Protein AF-0000000066167949 (afdb_homodimer)

InterPro domains:
  IPR000086 NUDIX hydrolase domain [PF00293] (12-159)
  IPR000086 NUDIX hydrolase domain [PS51462] (11-164)
  IPR015797 NUDIX hydrolase-like domain superfamily [SSF55811] (9-168)
  IPR020084 NUDIX hydrolase, conserved site [PS00893] (52-73)
  IPR020476 NUDIX hydrolase [PR00502] (47-61)
  IPR020476 NUDIX hydrolase [PR00502] (61-76)
  IPR022927 RNA pyrophosphohydrolase RppH [MF_00298] (6-171)
  IPR022927 RNA pyrophosphohydrolase RppH [NF001938] (3-169)
  IPR022927 RNA pyrophosphohydrolase RppH [cd03671] (11-166)

Foldseek 3Di:
DPPPVCLVQAAAFEKAFEWEQEPVRWTKWFWFDDPPPDVPQPPLTQIDTQMDGDDDPHDRVRRRQVSCQLQWLQNAKAWDDKDPDWDWDADDVVCCVPDDPVRHRTHTYTYTYIYRDDDPVSTDQVNGPPPHHHTGDDMDTHHPVCNVVSHDDSVVVVVVVVCVVCPCVVVVD/DPPPVPLVQAAAFEKAFEWEAEPVRWTKWFWFDDPPPDVPQPPLTQIDTQMDGDDDPHDRVRRRQVSCQLQWLQNAKAWDDKDPDWDWDADPVVCCVPDPPVRHRTHTYTYTYIYRDDDPVSTDQVNGPPPHHHTGDDMDTHHPVCNVVSHDDSVVVVVVVVCVVCPCVVVVD

Nearest PDB structures (foldseek):
  6d1v-assembly1_B  TM=7.848E-01  e=3.214E-15  Escherichia coli K-12
  6vcn-assembly1_A  TM=7.952E-01  e=8.287E-15  Escherichia coli K-12
  6vco-assembly1_A  TM=7.816E-01  e=2.276E-14  Escherichia coli K-12
  2kdw-assembly1_A  TM=7.369E-01  e=4.426E-13  Escherichia coli K-12
  3grn-assembly1_A  TM=6.701E-01  e=1.482E-08  Methanosarcina mazei

Solvent-accessible surface area (backbone atoms only — not comparable to full-atom values): 19042 Å² total; per-residue (Å²): 132,78,79,68,75,69,69,70,74,43,48,60,42,56,29,25,34,46,43,40,25,44,91,86,62,26,28,54,34,29,27,50,51,72,77,76,76,56,88,80,46,77,71,72,69,45,43,39,57,55,60,40,69,49,56,92,94,50,52,65,68,58,32,42,53,50,43,40,22,36,43,31,32,45,75,50,61,42,82,69,46,68,52,91,57,73,48,66,50,69,50,57,60,79,52,34,75,72,36,20,76,69,56,38,45,25,39,32,29,46,38,36,35,28,35,52,70,62,57,75,84,44,58,28,29,72,66,12,46,94,79,35,70,58,50,27,76,46,69,49,73,40,57,55,82,49,44,37,76,39,40,67,33,73,58,22,59,54,32,46,49,49,34,67,69,48,61,69,48,67,74,74,101,134,81,78,69,77,70,70,72,73,44,48,61,42,57,28,24,34,45,43,38,24,44,92,86,62,26,27,54,32,30,26,52,51,71,76,76,77,54,88,82,46,76,71,72,67,46,43,40,58,56,60,41,69,50,55,91,94,49,53,65,69,58,33,41,52,51,42,39,24,37,45,30,31,46,74,49,59,44,84,69,45,68,52,92,58,72,49,64,49,70,49,58,60,79,53,34,75,71,35,18,77,70,56,39,45,25,39,31,29,46,38,36,34,28,36,52,70,60,56,77,84,44,57,29,29,73,67,13,46,92,79,35,71,58,48,26,75,46,70,52,73,39,56,55,82,49,45,36,77,39,40,68,34,73,56,23,57,52,31,46,49,49,34,68,68,49,60,68,49,67,75,74,99

Radius of gyration: 21.62 Å; Cα contacts (8 Å, |Δi|>4): 706; chains: 2; bounding box: 53×60×52 Å

Organism: Bartonella tribocorum (strain DSM 28219 / CCUG 45778 / CIP 105476 / IBS 506) (NCBI:txid382640)

Secondary structure (DSSP, 8-state):
----------PEEEEEEEEEE-TTS-EEEEEE---TT-TTS-----EE--EEEPPTT--HHHHHHHHHHHHH----EEEEEE-SS-EEEEPPHHHHHHTB-S--SEEEEEEEEEEE-S-GGG---SSPGGGPPP-EEEEEEE-GGGHHHH---HHHHHHHHHHHHHTTTTTT-/----------PEEEEEEEEEE-TTSEEEEEEE---TT-TTS-----EE--EEEPPTT--HHHHHHHHHHHHH----EEEEEE-SS-EEEEPPHHHHHHTB-S--SEEEEEEEEEEE-S-GGG---SSPGGGPPP-EEEEEEEEGGGHHHH---HHHHHHHHHHHHHTTTTTT-

Structure (mmCIF, N/CA/C/O backbone):
data_AF-0000000066167949-model_v1
#
loop_
_entity.id
_entity.type
_entity.pdbx_description
1 polymer 'RNA pyrophosphohydrolase'
#
loop_
_atom_site.group_PDB
_atom_site.id
_atom_site.type_symbol
_atom_site.label_atom_id
_atom_site.label_alt_id
_atom_site.label_comp_id
_atom_site.label_asym_id
_atom_site.label_entity_id
_atom_site.label_seq_id
_atom_site.pdbx_PDB_ins_code
_ato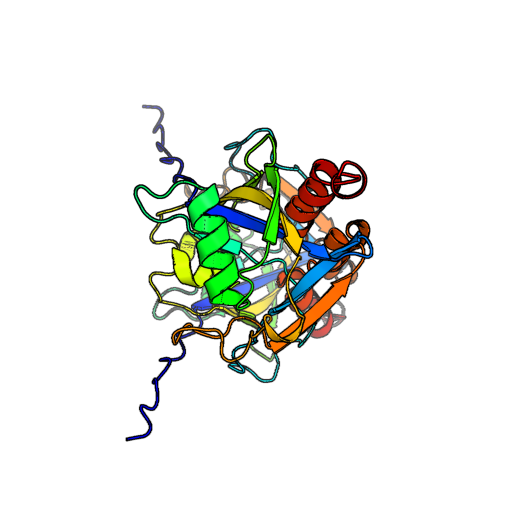m_site.Cartn_x
_atom_site.Cartn_y
_atom_site.Cartn_z
_atom_site.occupancy
_atom_site.B_iso_or_equiv
_atom_site.auth_seq_id
_atom_site.auth_comp_id
_atom_site.auth_asym_id
_atom_site.auth_atom_id
_atom_site.pdbx_PDB_model_num
ATOM 1 N N . MET A 1 1 ? 31.844 11.773 18.406 1 20.89 1 MET A N 1
ATOM 2 C CA . MET A 1 1 ? 31.312 10.422 18.547 1 20.89 1 MET A CA 1
ATOM 3 C C . MET A 1 1 ? 30.094 10.211 17.641 1 20.89 1 MET A C 1
ATOM 5 O O . MET A 1 1 ? 29.125 10.961 17.719 1 20.89 1 MET A O 1
ATOM 9 N N . ASP A 1 2 ? 30.234 9.977 16.359 1 25 2 ASP A N 1
ATOM 10 C CA . ASP A 1 2 ? 29.391 9.953 15.172 1 25 2 ASP A CA 1
ATOM 11 C C . ASP A 1 2 ? 28.203 9.008 15.359 1 25 2 ASP A C 1
ATOM 13 O O . ASP A 1 2 ? 28.391 7.805 15.555 1 25 2 ASP A O 1
ATOM 17 N N . ALA A 1 3 ? 27.344 9.32 16.297 1 27.19 3 ALA A N 1
ATOM 18 C CA . ALA A 1 3 ? 26.234 8.438 16.703 1 27.19 3 ALA A CA 1
ATOM 19 C C . ALA A 1 3 ? 25.688 7.676 15.5 1 27.19 3 ALA A C 1
ATOM 21 O O . ALA A 1 3 ? 25.125 8.266 14.578 1 27.19 3 ALA A O 1
ATOM 22 N N . ASP A 1 4 ? 26.375 6.801 14.93 1 30.36 4 ASP A N 1
ATOM 23 C CA . ASP A 1 4 ? 26.094 5.766 13.938 1 30.36 4 ASP A CA 1
ATOM 24 C C . ASP A 1 4 ? 24.734 5.137 14.172 1 30.36 4 ASP A C 1
ATOM 26 O O . ASP A 1 4 ? 24.578 4.277 15.047 1 30.36 4 ASP A O 1
ATOM 30 N N . VAL A 1 5 ? 23.672 5.848 14.5 1 33.03 5 VAL A N 1
ATOM 31 C CA . VAL A 1 5 ? 22.328 5.277 14.594 1 33.03 5 VAL A CA 1
ATOM 32 C C . VAL A 1 5 ? 22.203 4.09 13.641 1 33.03 5 VAL A C 1
ATOM 34 O O . VAL A 1 5 ? 22.281 4.258 12.422 1 33.03 5 VAL A O 1
ATOM 37 N N . ASN A 1 6 ? 22.875 3.057 13.844 1 36.25 6 ASN A N 1
ATOM 38 C CA . ASN A 1 6 ? 22.812 1.72 13.266 1 36.25 6 ASN A CA 1
ATOM 39 C C . ASN A 1 6 ? 21.406 1.382 12.789 1 36.25 6 ASN A C 1
ATOM 41 O O . ASN A 1 6 ? 20.578 0.897 13.562 1 36.25 6 ASN A O 1
ATOM 45 N N . LEU A 1 7 ? 20.703 2.275 12.25 1 41.81 7 LEU A N 1
ATOM 46 C CA . LEU A 1 7 ? 19.422 1.955 11.625 1 41.81 7 LEU A CA 1
ATOM 47 C C . LEU A 1 7 ? 19.406 0.506 11.156 1 41.81 7 LEU A C 1
ATOM 49 O O . LEU A 1 7 ? 20.047 0.162 10.164 1 41.81 7 LEU A O 1
ATOM 53 N N . LYS A 1 8 ? 19.688 -0.313 12.039 1 45.31 8 LYS A N 1
ATOM 54 C CA . LYS A 1 8 ? 19.562 -1.743 11.773 1 45.31 8 LYS A CA 1
ATOM 55 C C . LYS A 1 8 ? 18.531 -2.008 10.672 1 45.31 8 LYS A C 1
ATOM 57 O O . LYS A 1 8 ? 17.375 -1.625 10.805 1 45.31 8 LYS A O 1
ATOM 62 N N . THR A 1 9 ? 18.984 -1.885 9.453 1 60.59 9 THR A N 1
ATOM 63 C CA . THR A 1 9 ? 18.203 -2.127 8.242 1 60.59 9 THR A CA 1
ATOM 64 C C . THR A 1 9 ? 17.344 -3.375 8.391 1 60.59 9 THR A C 1
ATOM 66 O O . THR A 1 9 ? 17.844 -4.465 8.664 1 60.59 9 THR A O 1
ATOM 69 N N . LEU A 1 10 ? 16.156 -3.209 8.977 1 69.5 10 LEU A N 1
ATOM 70 C CA . LEU A 1 10 ? 15.219 -4.32 9.047 1 69.5 10 LEU A CA 1
ATOM 71 C C . LEU A 1 10 ? 15.266 -5.156 7.773 1 69.5 10 LEU A C 1
ATOM 73 O O . LEU A 1 10 ? 15.453 -4.617 6.68 1 69.5 10 LEU A O 1
ATOM 77 N N . PRO A 1 11 ? 15.359 -6.492 8.008 1 80.38 11 PRO A N 1
ATOM 78 C CA . PRO A 1 11 ? 15.383 -7.363 6.828 1 80.38 11 PRO A CA 1
ATOM 79 C C . PRO A 1 11 ? 14.094 -7.293 6.012 1 80.38 11 PRO A C 1
ATOM 81 O O . PRO A 1 11 ? 13.102 -6.73 6.473 1 80.38 11 PRO A O 1
ATOM 84 N N . TYR A 1 12 ? 14.141 -7.789 4.824 1 82.69 12 TYR A N 1
ATOM 85 C CA . TYR A 1 12 ? 12.961 -7.949 3.975 1 82.69 12 TYR A CA 1
ATOM 86 C C . TYR A 1 12 ? 12.273 -9.281 4.242 1 82.69 12 TYR A C 1
ATOM 88 O O . TYR A 1 12 ? 12.945 -10.305 4.441 1 82.69 12 TYR A O 1
ATOM 96 N N . ARG A 1 13 ? 11.039 -9.344 4.258 1 83.44 13 ARG A N 1
ATOM 97 C CA . ARG A 1 13 ? 10.273 -10.586 4.332 1 83.44 13 ARG A CA 1
ATOM 98 C C . ARG A 1 13 ? 10.297 -11.32 2.992 1 83.44 13 ARG A C 1
ATOM 100 O O . ARG A 1 13 ? 10.039 -10.719 1.946 1 83.44 13 ARG A O 1
ATOM 107 N N . LYS A 1 14 ? 10.562 -12.57 3.061 1 90.5 14 LYS A N 1
ATOM 108 C CA . LYS A 1 14 ? 10.594 -13.367 1.835 1 90.5 14 LYS A CA 1
ATOM 109 C C . LYS A 1 14 ? 9.195 -13.844 1.451 1 90.5 14 LYS A C 1
ATOM 111 O O . LYS A 1 14 ? 8.508 -14.469 2.256 1 90.5 14 LYS A O 1
ATOM 116 N N . CYS A 1 15 ? 8.734 -13.547 0.2 1 93 15 CYS A N 1
ATOM 117 C CA . CYS A 1 15 ? 7.434 -13.938 -0.321 1 93 15 CYS A CA 1
ATOM 118 C C . CYS A 1 15 ? 7.551 -14.484 -1.737 1 93 15 CYS A C 1
ATOM 120 O O . CYS A 1 15 ? 8.609 -14.375 -2.361 1 93 15 CYS A O 1
ATOM 122 N N . VAL A 1 16 ? 6.492 -15.141 -2.139 1 96.25 16 VAL A N 1
ATOM 123 C CA . VAL A 1 16 ? 6.398 -15.562 -3.533 1 96.25 16 VAL A CA 1
ATOM 124 C C . VAL A 1 16 ? 5.195 -14.891 -4.195 1 96.25 16 VAL A C 1
ATOM 126 O O . VAL A 1 16 ? 4.199 -14.586 -3.531 1 96.25 16 VAL A O 1
ATOM 129 N N . GLY A 1 17 ? 5.34 -14.531 -5.402 1 96.56 17 GLY A N 1
ATOM 130 C CA . GLY A 1 17 ? 4.242 -14.164 -6.285 1 96.56 17 GLY A CA 1
ATOM 131 C C . GLY A 1 17 ? 4.039 -15.148 -7.426 1 96.56 17 GLY A C 1
ATOM 132 O O . GLY A 1 17 ? 4.984 -15.812 -7.852 1 96.56 17 GLY A O 1
ATOM 133 N N . ILE A 1 18 ? 2.809 -15.258 -7.91 1 97.81 18 ILE A N 1
ATOM 134 C CA . ILE A 1 18 ? 2.502 -16.328 -8.859 1 97.81 18 ILE A CA 1
ATOM 135 C C . ILE A 1 18 ? 1.716 -15.75 -10.039 1 97.81 18 ILE A C 1
ATOM 137 O O . ILE A 1 18 ? 0.717 -15.055 -9.844 1 97.81 18 ILE A O 1
ATOM 141 N N . VAL A 1 19 ? 2.168 -16.016 -11.195 1 98.25 19 VAL A N 1
ATOM 142 C CA . VAL A 1 19 ? 1.441 -15.766 -12.438 1 98.25 19 VAL A CA 1
ATOM 143 C C . VAL A 1 19 ? 0.94 -17.078 -13.023 1 98.25 19 VAL A C 1
ATOM 145 O O . VAL A 1 19 ? 1.722 -18.016 -13.234 1 98.25 19 VAL A O 1
ATOM 148 N N . VAL A 1 20 ? -0.326 -17.188 -13.242 1 98.31 20 VAL A N 1
ATOM 149 C CA . VAL A 1 20 ? -0.905 -18.375 -13.859 1 98.31 20 VAL A CA 1
ATOM 150 C C . VAL A 1 20 ? -1.509 -18.016 -15.211 1 98.31 20 VAL A C 1
ATOM 152 O O . VAL A 1 20 ? -2.451 -17.234 -15.289 1 98.31 20 VAL A O 1
ATOM 155 N N . PHE A 1 21 ? -0.981 -18.609 -16.266 1 97.69 21 PHE A N 1
ATOM 156 C CA . PHE A 1 21 ? -1.492 -18.422 -17.625 1 97.69 21 PHE A CA 1
ATOM 157 C C . PHE A 1 21 ? -2.516 -19.5 -17.969 1 97.69 21 PHE A C 1
ATOM 159 O O . PHE A 1 21 ? -2.322 -20.672 -17.656 1 97.69 21 PHE A O 1
ATOM 166 N N . ASN A 1 22 ? -3.604 -19.047 -18.578 1 96.38 22 ASN A N 1
ATOM 167 C CA . ASN A 1 22 ? -4.465 -20.062 -19.188 1 96.38 22 ASN A CA 1
ATOM 168 C C . ASN A 1 22 ? -4.027 -20.375 -20.625 1 96.38 22 ASN A C 1
ATOM 170 O O . ASN A 1 22 ? -2.971 -19.922 -21.062 1 96.38 22 ASN A O 1
ATOM 174 N N . HIS A 1 23 ? -4.832 -21.156 -21.266 1 93.75 23 HIS A N 1
ATOM 175 C CA . HIS A 1 23 ? -4.469 -21.625 -22.594 1 93.75 23 HIS A CA 1
ATOM 176 C C . HIS A 1 23 ? -4.488 -20.484 -23.609 1 93.75 23 HIS A C 1
ATOM 178 O O . HIS A 1 23 ? -3.822 -20.562 -24.641 1 93.75 23 HIS A O 1
ATOM 184 N N . GLU A 1 24 ? -5.246 -19.406 -23.391 1 94.12 24 GLU A N 1
ATOM 185 C CA . GLU A 1 24 ? -5.359 -18.266 -24.281 1 94.12 24 GLU A CA 1
ATOM 186 C C . GLU A 1 24 ? -4.262 -17.25 -24.016 1 94.12 24 GLU A C 1
ATOM 188 O O . GLU A 1 24 ? -4.215 -16.203 -24.656 1 94.12 24 GLU A O 1
ATOM 193 N N . GLY A 1 25 ? -3.383 -17.531 -23.062 1 94.38 25 GLY A N 1
ATOM 194 C CA . GLY A 1 25 ? -2.305 -16.609 -22.75 1 94.38 25 GLY A CA 1
ATOM 195 C C . GLY A 1 25 ? -2.727 -15.492 -21.812 1 94.38 25 GLY A C 1
ATOM 196 O O . GLY A 1 25 ? -2.02 -14.492 -21.672 1 94.38 25 GLY A O 1
ATOM 197 N N . LYS A 1 26 ? -3.885 -15.625 -21.234 1 96.69 26 LYS A N 1
ATOM 198 C CA . LYS A 1 26 ? -4.344 -14.672 -20.234 1 96.69 26 LYS A CA 1
ATOM 199 C C . LYS A 1 26 ? -3.902 -15.086 -18.844 1 96.69 26 LYS A C 1
ATOM 201 O O . LYS A 1 26 ? -3.574 -16.25 -18.609 1 96.69 26 LYS A O 1
ATOM 206 N N . VAL A 1 27 ? -3.904 -14.109 -17.922 1 98.06 27 VAL A N 1
ATOM 207 C CA . VAL A 1 27 ? -3.379 -14.383 -16.594 1 98.06 27 VAL A CA 1
ATOM 208 C C . VAL A 1 27 ? -4.504 -14.273 -15.562 1 98.06 27 VAL A C 1
ATOM 210 O O . VAL A 1 27 ? -5.355 -13.383 -15.648 1 98.06 27 VAL A O 1
ATOM 213 N N . TRP A 1 28 ? -4.449 -15.164 -14.602 1 98 28 TRP A N 1
ATOM 214 C CA . TRP A 1 28 ? -5.438 -15.219 -13.531 1 98 28 TRP A CA 1
ATOM 215 C C . TRP A 1 28 ? -5.219 -14.086 -12.531 1 98 28 TRP A C 1
ATOM 217 O O . TRP A 1 28 ? -4.098 -13.859 -12.078 1 98 28 TRP A O 1
ATOM 227 N N . VAL A 1 29 ? -6.27 -13.32 -12.164 1 96.69 29 VAL A N 1
ATOM 228 C CA . VAL A 1 29 ? -6.242 -12.344 -11.078 1 96.69 29 VAL A CA 1
ATOM 229 C C . VAL A 1 29 ? -7.473 -12.523 -10.195 1 96.69 29 VAL A C 1
ATOM 231 O O . VAL A 1 29 ? -8.539 -12.922 -10.672 1 96.69 29 VAL A O 1
ATOM 234 N N . GLY A 1 30 ? -7.281 -12.281 -8.945 1 94.25 30 GLY A N 1
ATOM 235 C CA . GLY A 1 30 ? -8.375 -12.328 -7.992 1 94.25 30 GLY A CA 1
ATOM 236 C C . GLY A 1 30 ? -8.656 -10.984 -7.352 1 94.25 30 GLY A C 1
ATOM 237 O O . GLY A 1 30 ? -7.742 -10.188 -7.125 1 94.25 30 GLY A O 1
ATOM 238 N N . ARG A 1 31 ? -9.93 -10.766 -7.113 1 89.12 31 ARG A N 1
ATOM 239 C CA . ARG A 1 31 ? -10.328 -9.57 -6.375 1 89.12 31 ARG A CA 1
ATOM 240 C C . ARG A 1 31 ? -10.297 -9.82 -4.871 1 89.12 31 ARG A C 1
ATOM 242 O O . ARG A 1 31 ? -10.93 -10.75 -4.375 1 89.12 31 ARG A O 1
ATOM 249 N N . ARG A 1 32 ? -9.586 -8.984 -4.188 1 83.19 32 ARG A N 1
ATOM 250 C CA . ARG A 1 32 ? -9.414 -9.141 -2.748 1 83.19 32 ARG A CA 1
ATOM 251 C C . ARG A 1 32 ? -10.75 -9.047 -2.023 1 83.19 32 ARG A C 1
ATOM 253 O O . ARG A 1 32 ? -11.562 -8.172 -2.326 1 83.19 32 ARG A O 1
ATOM 260 N N . LEU A 1 33 ? -10.883 -9.984 -1.12 1 77.06 33 LEU A N 1
ATOM 261 C CA . LEU A 1 33 ? -12.07 -9.984 -0.273 1 77.06 33 LEU A CA 1
ATOM 262 C C . LEU A 1 33 ? -11.984 -8.891 0.786 1 77.06 33 LEU A C 1
ATOM 264 O O . LEU A 1 33 ? -10.961 -8.758 1.458 1 77.06 33 LEU A O 1
ATOM 268 N N . MET A 1 34 ? -12.758 -7.797 0.672 1 63 34 MET A N 1
ATOM 269 C CA . MET A 1 34 ? -12.75 -6.695 1.631 1 63 34 MET A CA 1
ATOM 270 C C . MET A 1 34 ? -13.5 -7.074 2.902 1 63 34 MET A C 1
ATOM 272 O O . MET A 1 34 ? -14.555 -7.707 2.84 1 63 34 MET A O 1
ATOM 276 N N . THR A 1 35 ? -12.734 -7.23 3.945 1 54 35 THR A N 1
ATOM 277 C CA . THR A 1 35 ? -13.477 -7.426 5.188 1 54 35 THR A CA 1
ATOM 278 C C . THR A 1 35 ? -14.367 -6.223 5.48 1 54 35 THR A C 1
ATOM 280 O O . THR A 1 35 ? -13.961 -5.078 5.281 1 54 35 THR A O 1
ATOM 283 N N . LEU A 1 36 ? -15.586 -6.27 5.066 1 50.25 36 LEU A N 1
ATOM 284 C CA . LEU A 1 36 ? -16.656 -5.297 5.281 1 50.25 36 LEU A CA 1
ATOM 285 C C . LEU A 1 36 ? -16.391 -4.473 6.539 1 50.25 36 LEU A C 1
ATOM 287 O O . LEU A 1 36 ? -17.172 -4.535 7.492 1 50.25 36 LEU A O 1
ATOM 291 N N . ALA A 1 37 ? -15.188 -4.293 6.941 1 49.03 37 ALA A N 1
ATOM 292 C CA . ALA A 1 37 ? -15.305 -3.658 8.25 1 49.03 37 ALA A CA 1
ATOM 293 C C . ALA A 1 37 ? -15.953 -2.283 8.133 1 49.03 37 ALA A C 1
ATOM 295 O O . ALA A 1 37 ? -16.656 -1.846 9.047 1 49.03 37 ALA A O 1
ATOM 296 N N . HIS A 1 38 ? -15.547 -1.461 7.105 1 51.88 38 HIS A N 1
ATOM 297 C CA . HIS A 1 38 ? -16.25 -0.186 7.102 1 51.88 38 HIS A CA 1
ATOM 298 C C . HIS A 1 38 ? -16.875 0.097 5.738 1 51.88 38 HIS A C 1
ATOM 300 O O . HIS A 1 38 ? -16.234 -0.112 4.707 1 51.88 38 HIS A O 1
ATOM 306 N N . ALA A 1 39 ? -18.188 0.149 5.711 1 49.72 39 ALA A N 1
ATOM 307 C CA . ALA A 1 39 ? -19.062 0.362 4.559 1 49.72 39 ALA A CA 1
ATOM 308 C C . ALA A 1 39 ? -18.469 1.403 3.609 1 49.72 39 ALA A C 1
ATOM 310 O O . ALA A 1 39 ? -18.734 1.376 2.406 1 49.72 39 ALA A O 1
ATOM 311 N N . ASP A 1 40 ? -17.75 2.285 4.113 1 52.09 40 ASP A N 1
ATOM 312 C CA . ASP A 1 40 ? -17.359 3.443 3.32 1 52.09 40 ASP A CA 1
ATOM 313 C C . ASP A 1 40 ? -16.062 3.168 2.564 1 52.09 40 ASP A C 1
ATOM 315 O O . ASP A 1 40 ? -15.461 4.086 1.996 1 52.09 40 ASP A O 1
ATOM 319 N N . ILE A 1 41 ? -15.641 2.014 2.65 1 53.28 41 ILE A N 1
ATOM 320 C CA . ILE A 1 41 ? -14.367 1.749 1.985 1 53.28 41 ILE A CA 1
ATOM 321 C C . ILE A 1 41 ? -14.594 1.574 0.486 1 53.28 41 ILE A C 1
ATOM 323 O O . ILE A 1 41 ? -15.531 0.882 0.071 1 53.28 41 ILE A O 1
ATOM 327 N N . ASP A 1 42 ? -14.062 2.594 -0.273 1 53 42 ASP A N 1
ATOM 328 C CA . ASP A 1 42 ? -14.094 2.48 -1.729 1 53 42 ASP A CA 1
ATOM 329 C C . ASP A 1 42 ? -13.844 1.042 -2.172 1 53 42 ASP A C 1
ATOM 331 O O . ASP A 1 42 ? -12.836 0.436 -1.79 1 53 42 ASP A O 1
ATOM 335 N N . ARG A 1 43 ? -14.891 0.562 -2.662 1 50.03 43 ARG A N 1
ATOM 336 C CA . ARG A 1 43 ? -14.906 -0.79 -3.215 1 50.03 43 ARG A CA 1
ATOM 337 C C . ARG A 1 43 ? -14.023 -0.886 -4.449 1 50.03 43 ARG A C 1
ATOM 339 O O . ARG A 1 43 ? -14.203 -1.774 -5.285 1 50.03 43 ARG A O 1
ATOM 346 N N . SER A 1 44 ? -13.289 0.37 -4.691 1 53.59 44 SER A N 1
ATOM 347 C CA . SER A 1 44 ? -12.484 0.132 -5.891 1 53.59 44 SER A CA 1
ATOM 348 C C . SER A 1 44 ? -11.781 -1.217 -5.82 1 53.59 44 SER A C 1
ATOM 350 O O . SER A 1 44 ? -11.234 -1.585 -4.777 1 53.59 44 SER A O 1
ATOM 352 N N . HIS A 1 45 ? -12.094 -2.021 -6.719 1 58.84 45 HIS A N 1
ATOM 353 C CA . HIS A 1 45 ? -11.703 -3.422 -6.824 1 58.84 45 HIS A CA 1
ATOM 354 C C . HIS A 1 45 ? -10.188 -3.576 -6.785 1 58.84 45 HIS A C 1
ATOM 356 O O . HIS A 1 45 ? -9.469 -2.887 -7.512 1 58.84 45 HIS A O 1
ATOM 362 N N . ARG A 1 46 ? -9.805 -4.27 -5.727 1 77.75 46 ARG A N 1
ATOM 363 C CA . ARG A 1 46 ? -8.383 -4.535 -5.527 1 77.75 46 ARG A CA 1
ATOM 364 C C . ARG A 1 46 ? -8 -5.898 -6.086 1 77.75 46 ARG A C 1
ATOM 366 O O . ARG A 1 46 ? -7.992 -6.898 -5.363 1 77.75 46 ARG A O 1
ATOM 373 N N . TRP A 1 47 ? -7.805 -5.902 -7.5 1 87.75 47 TRP A N 1
ATOM 374 C CA . TRP A 1 47 ? -7.359 -7.129 -8.156 1 87.75 47 TRP A CA 1
ATOM 375 C C . TRP A 1 47 ? -5.875 -7.375 -7.902 1 87.75 47 TRP A C 1
ATOM 377 O O . TRP A 1 47 ? -5.078 -6.434 -7.887 1 87.75 47 TRP A O 1
ATOM 387 N N . GLN A 1 48 ? -5.574 -8.57 -7.703 1 91.12 48 GLN A N 1
ATOM 388 C CA . GLN A 1 48 ? -4.176 -8.891 -7.441 1 91.12 48 GLN A CA 1
ATOM 389 C C . GLN A 1 48 ? -3.85 -10.32 -7.867 1 91.12 48 GLN A C 1
ATOM 391 O O . GLN A 1 48 ? -4.754 -11.133 -8.078 1 91.12 48 GLN A O 1
ATOM 396 N N . LEU A 1 49 ? -2.596 -10.586 -8.062 1 94.94 49 LEU A N 1
ATOM 397 C CA . LEU A 1 49 ? -2.092 -11.938 -8.297 1 94.94 49 LEU A CA 1
ATOM 398 C C . LEU A 1 49 ? -1.944 -12.695 -6.984 1 94.94 49 LEU A C 1
ATOM 400 O O . LEU A 1 49 ? -1.768 -12.094 -5.926 1 94.94 49 LEU A O 1
ATOM 404 N N . PRO A 1 50 ? -2.061 -14.039 -7.027 1 95 50 PRO A N 1
ATOM 405 C CA . PRO A 1 50 ? -1.79 -14.805 -5.812 1 95 50 PRO A CA 1
ATOM 406 C C . PRO A 1 50 ? -0.363 -14.625 -5.301 1 95 50 PRO A C 1
ATOM 408 O O . PRO A 1 50 ? 0.573 -14.516 -6.098 1 95 50 PRO A O 1
ATOM 411 N N . GLN A 1 51 ? -0.252 -14.461 -4.09 1 93.38 51 GLN A N 1
ATOM 412 C CA . GLN A 1 51 ? 1.039 -14.281 -3.434 1 93.38 51 GLN A CA 1
ATOM 413 C C . GLN A 1 51 ? 0.977 -14.711 -1.972 1 93.38 51 GLN A C 1
ATOM 415 O O . GLN A 1 51 ? -0.11 -14.852 -1.406 1 93.38 51 GLN A O 1
ATOM 420 N N . GLY A 1 52 ? 2.201 -14.93 -1.348 1 90.94 52 GLY A N 1
ATOM 421 C CA . GLY A 1 52 ? 2.242 -15.305 0.057 1 90.94 52 GLY A CA 1
ATOM 422 C C . GLY A 1 52 ? 3.652 -15.492 0.583 1 90.94 52 GLY A C 1
ATOM 423 O O . GLY A 1 52 ? 4.613 -15.492 -0.188 1 90.94 52 GLY A O 1
ATOM 424 N N . GLY A 1 53 ? 3.682 -15.711 1.865 1 90.5 53 GLY A N 1
ATOM 425 C CA . GLY A 1 53 ? 4.973 -15.828 2.525 1 90.5 53 GLY A CA 1
ATOM 426 C C . GLY A 1 53 ? 5.625 -17.188 2.316 1 90.5 53 GLY A C 1
ATOM 427 O O . GLY A 1 53 ? 4.941 -18.172 2.061 1 90.5 53 GLY A O 1
ATOM 428 N N . ILE A 1 54 ? 6.984 -17.094 2.369 1 93.19 54 ILE A N 1
ATOM 429 C CA . ILE A 1 54 ? 7.773 -18.328 2.35 1 93.19 54 ILE A CA 1
ATOM 430 C C . ILE A 1 54 ? 8.047 -18.781 3.781 1 93.19 54 ILE A C 1
ATOM 432 O O . ILE A 1 54 ? 8.586 -18.031 4.59 1 93.19 54 ILE A O 1
ATOM 436 N N . ASP A 1 55 ? 7.641 -20.047 4.145 1 90.31 55 ASP A N 1
ATOM 437 C CA . ASP A 1 55 ? 7.902 -20.578 5.477 1 90.31 55 ASP A CA 1
ATOM 438 C C . ASP A 1 55 ? 9.391 -20.859 5.676 1 90.31 55 ASP A C 1
ATOM 440 O O . ASP A 1 55 ? 10.141 -21 4.703 1 90.31 55 ASP A O 1
ATOM 444 N N . GLU A 1 56 ? 9.617 -21.031 6.945 1 87.94 56 GLU A N 1
ATOM 445 C CA . GLU A 1 56 ? 11.008 -21.344 7.27 1 87.94 56 GLU A CA 1
ATOM 446 C C . GLU A 1 56 ? 11.445 -22.656 6.613 1 87.94 56 GLU A C 1
ATOM 448 O O . GLU A 1 56 ? 10.703 -23.641 6.629 1 87.94 56 GLU A O 1
ATOM 453 N N . ASP A 1 57 ? 12.516 -22.781 5.793 1 91.19 57 ASP A N 1
ATOM 454 C CA . ASP A 1 57 ? 13.125 -23.953 5.188 1 91.19 57 ASP A CA 1
ATOM 455 C C . ASP A 1 57 ? 12.367 -24.391 3.932 1 91.19 57 ASP A C 1
ATOM 457 O O . ASP A 1 57 ? 12.445 -25.547 3.521 1 91.19 57 ASP A O 1
ATOM 461 N N . GLU A 1 58 ? 11.453 -23.656 3.537 1 94.88 58 GLU A N 1
ATOM 462 C CA . GLU A 1 58 ? 10.695 -23.922 2.316 1 94.88 58 GLU A CA 1
ATOM 463 C C . GLU A 1 58 ? 11.367 -23.297 1.101 1 94.88 58 GLU A C 1
ATOM 465 O O . GLU A 1 58 ? 11.828 -22.156 1.161 1 94.88 58 GLU A O 1
ATOM 470 N N . LYS A 1 59 ? 11.484 -24.125 0.066 1 97.38 59 LYS A N 1
ATOM 471 C CA . LYS A 1 59 ? 11.938 -23.531 -1.189 1 97.38 59 LYS A CA 1
ATOM 472 C C . LYS A 1 59 ? 10.875 -22.609 -1.786 1 97.38 59 LYS A C 1
ATOM 474 O O . LYS A 1 59 ? 9.68 -22.891 -1.676 1 97.38 59 LYS A O 1
ATOM 479 N N . PRO A 1 60 ? 11.336 -21.562 -2.471 1 97.75 60 PRO A N 1
ATOM 480 C CA . PRO A 1 60 ? 10.375 -20.625 -3.049 1 97.75 60 PRO A CA 1
ATOM 481 C C . PRO A 1 60 ? 9.367 -21.297 -3.979 1 97.75 60 PRO A C 1
ATOM 483 O O . PRO A 1 60 ? 8.18 -20.969 -3.943 1 97.75 60 PRO A O 1
ATOM 486 N N . LEU A 1 61 ? 9.836 -22.234 -4.742 1 98.44 61 LEU A N 1
ATOM 487 C CA . LEU A 1 61 ? 8.945 -22.922 -5.672 1 98.44 61 LEU A CA 1
ATOM 488 C C . LEU A 1 61 ? 7.871 -23.703 -4.918 1 98.44 61 LEU A C 1
ATOM 490 O O . LEU A 1 61 ? 6.703 -23.688 -5.316 1 98.44 61 LEU A O 1
ATOM 494 N N . ASP A 1 62 ? 8.234 -24.391 -3.855 1 98.38 62 ASP A N 1
ATOM 495 C CA . ASP A 1 62 ? 7.277 -25.125 -3.033 1 98.38 62 ASP A CA 1
ATOM 496 C C . ASP A 1 62 ? 6.246 -24.172 -2.42 1 98.38 62 ASP A C 1
ATOM 498 O O . ASP A 1 62 ? 5.055 -24.5 -2.369 1 98.38 62 ASP A O 1
ATOM 502 N N . ALA A 1 63 ? 6.719 -23.047 -1.937 1 97.5 63 ALA A N 1
ATOM 503 C CA . ALA A 1 63 ? 5.816 -22.031 -1.396 1 97.5 63 ALA A CA 1
ATOM 504 C C . ALA A 1 63 ? 4.824 -21.562 -2.455 1 97.5 63 ALA A C 1
ATOM 506 O O . ALA A 1 63 ? 3.646 -21.344 -2.156 1 97.5 63 ALA A O 1
ATOM 507 N N . ALA A 1 64 ? 5.281 -21.406 -3.68 1 98.12 64 ALA A N 1
ATOM 508 C CA . ALA A 1 64 ? 4.418 -20.953 -4.773 1 98.12 64 ALA A CA 1
ATOM 509 C C . ALA A 1 64 ? 3.27 -21.938 -4.996 1 98.12 64 ALA A C 1
ATOM 511 O O . ALA A 1 64 ? 2.109 -21.531 -5.105 1 98.12 64 ALA A O 1
ATOM 512 N N . TYR A 1 65 ? 3.641 -23.234 -5.012 1 98.31 65 TYR A N 1
ATOM 513 C CA . TYR A 1 65 ? 2.611 -24.25 -5.176 1 98.31 65 TYR A CA 1
ATOM 514 C C . TYR A 1 65 ? 1.623 -24.234 -4.016 1 98.31 65 TYR A C 1
ATOM 516 O O . TYR A 1 65 ? 0.409 -24.281 -4.227 1 98.31 65 TYR A O 1
ATOM 524 N N . ARG A 1 66 ? 2.156 -24.188 -2.854 1 97.31 66 ARG A N 1
ATOM 525 C CA . ARG A 1 66 ? 1.327 -24.219 -1.653 1 97.31 66 ARG A CA 1
ATOM 526 C C . ARG A 1 66 ? 0.392 -23.016 -1.601 1 97.31 66 ARG A C 1
ATOM 528 O O . ARG A 1 66 ? -0.818 -23.172 -1.425 1 97.31 66 ARG A O 1
ATOM 535 N N . GLU A 1 67 ? 0.91 -21.734 -1.721 1 95.94 67 GLU A N 1
ATOM 536 C CA . GLU A 1 67 ? 0.113 -20.516 -1.66 1 95.94 67 GLU A CA 1
ATOM 537 C C . GLU A 1 67 ? -0.934 -20.484 -2.771 1 95.94 67 GLU A C 1
ATOM 539 O O . GLU A 1 67 ? -2.057 -20.016 -2.559 1 95.94 67 GLU A O 1
ATOM 544 N N . LEU A 1 68 ? -0.541 -20.938 -3.996 1 97.75 68 LEU A N 1
ATOM 545 C CA . LEU A 1 68 ? -1.491 -20.984 -5.102 1 97.75 68 LEU A CA 1
ATOM 546 C C . LEU A 1 68 ? -2.686 -21.875 -4.75 1 97.75 68 LEU A C 1
ATOM 548 O O . LEU A 1 68 ? -3.836 -21.453 -4.918 1 97.75 68 LEU A O 1
ATOM 552 N N . TYR A 1 69 ? -2.367 -23.047 -4.223 1 97.94 69 TYR A N 1
ATOM 553 C CA . TYR A 1 69 ? -3.424 -23.984 -3.844 1 97.94 69 TYR A CA 1
ATOM 554 C C . TYR A 1 69 ? -4.27 -23.406 -2.709 1 97.94 69 TYR A C 1
ATOM 556 O O . TYR A 1 69 ? -5.5 -23.422 -2.777 1 97.94 69 TYR A O 1
ATOM 564 N N . GLU A 1 70 ? -3.684 -22.875 -1.697 1 96.12 70 GLU A N 1
ATOM 565 C CA . GLU A 1 70 ? -4.375 -22.375 -0.512 1 96.12 70 GLU A CA 1
ATOM 566 C C . GLU A 1 70 ? -5.32 -21.234 -0.862 1 96.12 70 GLU A C 1
ATOM 568 O O . GLU A 1 70 ? -6.398 -21.109 -0.277 1 96.12 70 GLU A O 1
ATOM 573 N N . GLU A 1 71 ? -4.918 -20.391 -1.838 1 94.88 71 GLU A N 1
ATOM 574 C CA . GLU A 1 71 ? -5.684 -19.188 -2.113 1 94.88 71 GLU A CA 1
ATOM 575 C C . GLU A 1 71 ? -6.707 -19.422 -3.221 1 94.88 71 GLU A C 1
ATOM 577 O O . GLU A 1 71 ? -7.738 -18.75 -3.273 1 94.88 71 GLU A O 1
ATOM 582 N N . THR A 1 72 ? -6.398 -20.406 -4.18 1 97.56 72 THR A N 1
ATOM 583 C CA . THR A 1 72 ? -7.211 -20.453 -5.391 1 97.56 72 THR A CA 1
ATOM 584 C C . THR A 1 72 ? -7.73 -21.875 -5.645 1 97.56 72 THR A C 1
ATOM 586 O O . THR A 1 72 ? -8.602 -22.078 -6.496 1 97.56 72 THR A O 1
ATOM 589 N N . GLY A 1 73 ? -7.195 -22.875 -4.941 1 97.88 73 GLY A N 1
ATOM 590 C CA . GLY A 1 73 ? -7.547 -24.266 -5.188 1 97.88 73 GLY A CA 1
ATOM 591 C C . GLY A 1 73 ? -6.816 -24.859 -6.379 1 97.88 73 GLY A C 1
ATOM 592 O O . GLY A 1 73 ? -6.883 -26.078 -6.613 1 97.88 73 GLY A O 1
ATOM 593 N N . ILE A 1 74 ? -6.062 -24.094 -7.16 1 98.06 74 ILE A N 1
ATOM 594 C CA . ILE A 1 74 ? -5.391 -24.547 -8.375 1 98.06 74 ILE A CA 1
ATOM 595 C C . ILE A 1 74 ? -4.246 -25.484 -8.008 1 98.06 74 ILE A C 1
ATOM 597 O O . ILE A 1 74 ? -3.396 -25.141 -7.18 1 98.06 74 ILE A O 1
ATOM 601 N N . ARG A 1 75 ? -4.211 -26.578 -8.586 1 96.81 75 ARG A N 1
ATOM 602 C CA . ARG A 1 75 ? -3.156 -27.562 -8.367 1 96.81 75 ARG A CA 1
ATOM 603 C C . ARG A 1 75 ? -2.549 -28.016 -9.688 1 96.81 75 ARG A C 1
ATOM 605 O O . ARG A 1 75 ? -1.375 -28.391 -9.742 1 96.81 75 ARG A O 1
ATOM 612 N N . SER A 1 76 ? -3.365 -28.062 -10.734 1 98.06 76 SER A N 1
ATOM 613 C CA . SER A 1 76 ? -2.934 -28.531 -12.039 1 98.06 76 SER A CA 1
ATOM 614 C C . SER A 1 76 ? -2.219 -27.438 -12.82 1 98.06 76 SER A C 1
ATOM 616 O O . SER A 1 76 ? -2.854 -26.672 -13.562 1 98.06 76 SER A O 1
ATOM 618 N N . VAL A 1 77 ? -0.927 -27.391 -12.617 1 97.88 77 VAL A N 1
ATOM 619 C CA . VAL A 1 77 ? -0.156 -26.359 -13.305 1 97.88 77 VAL A CA 1
ATOM 620 C C . VAL A 1 77 ? 1.188 -26.938 -13.75 1 97.88 77 VAL A C 1
ATOM 622 O O . VAL A 1 77 ? 1.672 -27.922 -13.18 1 97.88 77 VAL A O 1
ATOM 625 N N . LYS A 1 78 ? 1.732 -26.344 -14.766 1 97.56 78 LYS A N 1
ATOM 626 C CA . LYS A 1 78 ? 3.096 -26.609 -15.219 1 97.56 78 LYS A CA 1
ATOM 627 C C . LYS A 1 78 ? 3.965 -25.359 -15.086 1 97.56 78 LYS A C 1
ATOM 629 O O . LYS A 1 78 ? 3.564 -24.266 -15.5 1 97.56 78 LYS A O 1
ATOM 634 N N . LEU A 1 79 ? 5.105 -25.516 -14.531 1 97.75 79 LEU A N 1
ATOM 635 C CA . LEU A 1 79 ? 6.02 -24.391 -14.375 1 97.75 79 LEU A CA 1
ATOM 636 C C . LEU A 1 79 ? 6.535 -23.922 -15.734 1 97.75 79 LEU A C 1
ATOM 638 O O . LEU A 1 79 ? 7.02 -24.719 -16.531 1 97.75 79 LEU A O 1
ATOM 642 N N . ILE A 1 80 ? 6.391 -22.719 -16.016 1 96.88 80 ILE A N 1
ATOM 643 C CA . ILE A 1 80 ? 6.898 -22.109 -17.25 1 96.88 80 ILE A CA 1
ATOM 644 C C . ILE A 1 80 ? 8.258 -21.469 -16.984 1 96.88 80 ILE A C 1
ATOM 646 O O . ILE A 1 80 ? 9.219 -21.719 -17.719 1 96.88 80 ILE A O 1
ATOM 650 N N . LYS A 1 81 ? 8.289 -20.578 -15.93 1 96.81 81 LYS A N 1
ATOM 651 C CA . LYS A 1 81 ? 9.469 -19.75 -15.734 1 96.81 81 LYS A CA 1
ATOM 652 C C . LYS A 1 81 ? 9.531 -19.219 -14.305 1 96.81 81 LYS A C 1
ATOM 654 O O . LYS A 1 81 ? 8.5 -18.844 -13.727 1 96.81 81 LYS A O 1
ATOM 659 N N . GLU A 1 82 ? 10.68 -19.25 -13.742 1 97.31 82 GLU A N 1
ATOM 660 C CA . GLU A 1 82 ? 10.992 -18.531 -12.516 1 97.31 82 GLU A CA 1
ATOM 661 C C . GLU A 1 82 ? 11.664 -17.188 -12.812 1 97.31 82 GLU A C 1
ATOM 663 O O . GLU A 1 82 ? 12.57 -17.109 -13.648 1 97.31 82 GLU A O 1
ATOM 668 N N . ALA A 1 83 ? 11.18 -16.172 -12.203 1 96.75 83 ALA A N 1
ATOM 669 C CA . ALA A 1 83 ? 11.805 -14.867 -12.406 1 96.75 83 ALA A CA 1
ATOM 670 C C . ALA A 1 83 ? 13.289 -14.906 -12.07 1 96.75 83 ALA A C 1
ATOM 672 O O . ALA A 1 83 ? 13.695 -15.555 -11.094 1 96.75 83 ALA A O 1
ATOM 673 N N . GLN A 1 84 ? 14.055 -14.18 -12.789 1 94.19 84 GLN A N 1
ATOM 674 C CA . GLN A 1 84 ? 15.508 -14.164 -12.617 1 94.19 84 GLN A CA 1
ATOM 675 C C . GLN A 1 84 ? 15.898 -13.516 -11.289 1 94.19 84 GLN A C 1
ATOM 677 O O . GLN A 1 84 ? 16.781 -14 -10.594 1 94.19 84 GLN A O 1
ATOM 682 N N . ASN A 1 85 ? 15.219 -12.445 -10.945 1 92.44 85 ASN A N 1
ATOM 683 C CA . ASN A 1 85 ? 15.586 -11.672 -9.766 1 92.44 85 ASN A CA 1
ATOM 684 C C . ASN A 1 85 ? 14.445 -11.617 -8.75 1 92.44 85 ASN A C 1
ATOM 686 O O . ASN A 1 85 ? 13.297 -11.906 -9.094 1 92.44 85 ASN A O 1
ATOM 690 N N . TRP A 1 86 ? 14.836 -11.422 -7.531 1 93.75 86 TRP A N 1
ATOM 691 C CA . TRP A 1 86 ? 13.859 -11.031 -6.523 1 93.75 86 TRP A CA 1
ATOM 692 C C . TRP A 1 86 ? 13.383 -9.602 -6.754 1 93.75 86 TRP A C 1
ATOM 694 O O . TRP A 1 86 ? 14.172 -8.734 -7.137 1 93.75 86 TRP A O 1
ATOM 704 N N . PHE A 1 87 ? 12.086 -9.391 -6.598 1 89.69 87 PHE A N 1
ATOM 705 C CA . PHE A 1 87 ? 11.539 -8.039 -6.668 1 89.69 87 PHE A CA 1
ATOM 706 C C . PHE A 1 87 ? 11.336 -7.465 -5.273 1 89.69 87 PHE A C 1
ATOM 708 O O . PHE A 1 87 ? 10.664 -8.07 -4.438 1 89.69 87 PHE A O 1
ATOM 715 N N . TYR A 1 88 ? 11.914 -6.355 -5.023 1 84.56 88 TYR A N 1
ATOM 716 C CA . TYR A 1 88 ? 11.891 -5.754 -3.693 1 84.56 88 TYR A CA 1
ATOM 717 C C . TYR A 1 88 ? 10.953 -4.551 -3.654 1 84.56 88 TYR A C 1
ATOM 719 O O . TYR A 1 88 ? 10.852 -3.805 -4.633 1 84.56 88 TYR A O 1
ATOM 727 N N . TYR A 1 89 ? 10.289 -4.363 -2.527 1 79.06 89 TYR A N 1
ATOM 728 C CA . TYR A 1 89 ? 9.648 -3.084 -2.246 1 79.06 89 TYR A CA 1
ATOM 729 C C . TYR A 1 89 ? 9.594 -2.82 -0.746 1 79.06 89 TYR A C 1
ATOM 731 O O . TYR A 1 89 ? 9.508 -3.756 0.053 1 79.06 89 TYR A O 1
ATOM 739 N N . ASP A 1 90 ? 9.617 -1.568 -0.41 1 74.31 90 ASP A N 1
ATOM 740 C CA . ASP A 1 90 ? 9.555 -1.142 0.984 1 74.31 90 ASP A CA 1
ATOM 741 C C . ASP A 1 90 ? 8.109 -0.927 1.429 1 74.31 90 ASP A C 1
ATOM 743 O O . ASP A 1 90 ? 7.277 -0.473 0.644 1 74.31 90 ASP A O 1
ATOM 747 N N . PHE A 1 91 ? 7.922 -1.262 2.668 1 70.75 91 PHE A N 1
ATOM 748 C CA . PHE A 1 91 ? 6.645 -0.866 3.25 1 70.75 91 PHE A CA 1
ATOM 749 C C . PHE A 1 91 ? 6.617 0.633 3.527 1 70.75 91 PHE A C 1
ATOM 751 O O . PHE A 1 91 ? 7.641 1.222 3.885 1 70.75 91 PHE A O 1
ATOM 758 N N . PRO A 1 92 ? 5.445 1.256 3.275 1 64.75 92 PRO A N 1
ATOM 759 C CA . PRO A 1 92 ? 5.359 2.652 3.709 1 64.75 92 PRO A CA 1
ATOM 760 C C . PRO A 1 92 ? 5.75 2.842 5.172 1 64.75 92 PRO A C 1
ATOM 762 O O . PRO A 1 92 ? 5.449 1.989 6.012 1 64.75 92 PRO A O 1
ATOM 765 N N . GLN A 1 93 ? 6.504 3.836 5.434 1 62.06 93 GLN A N 1
ATOM 766 C CA . GLN A 1 93 ? 7.016 4.109 6.773 1 62.06 93 GLN A CA 1
ATOM 767 C C . GLN A 1 93 ? 5.891 4.086 7.809 1 62.06 93 GLN A C 1
ATOM 769 O O . GLN A 1 93 ? 6.086 3.619 8.93 1 62.06 93 GLN A O 1
ATOM 774 N N . GLU A 1 94 ? 4.762 4.707 7.391 1 61.84 94 GLU A N 1
ATOM 775 C CA . GLU A 1 94 ? 3.633 4.766 8.312 1 61.84 94 GLU A CA 1
ATOM 776 C C . GLU A 1 94 ? 3.193 3.363 8.727 1 61.84 94 GLU A C 1
ATOM 778 O O . GLU A 1 94 ? 2.621 3.184 9.805 1 61.84 94 GLU A O 1
ATOM 783 N N . LEU A 1 95 ? 3.492 2.439 7.848 1 61.28 95 LEU A N 1
ATOM 784 C CA . LEU A 1 95 ? 3.137 1.055 8.141 1 61.28 95 LEU A CA 1
ATOM 785 C C . LEU A 1 95 ? 4.211 0.384 8.992 1 61.28 95 LEU A C 1
ATOM 787 O O . LEU A 1 95 ? 3.912 -0.501 9.797 1 61.28 95 LEU A O 1
ATOM 791 N N . VAL A 1 96 ? 5.449 0.848 8.719 1 58.72 96 VAL A N 1
ATOM 792 C CA . VAL A 1 96 ? 6.59 0.261 9.414 1 58.72 96 VAL A CA 1
ATOM 793 C C . VAL A 1 96 ? 6.586 0.702 10.875 1 58.72 96 VAL A C 1
ATOM 795 O O . VAL A 1 96 ? 6.902 -0.086 11.773 1 58.72 96 VAL A O 1
ATOM 798 N N . ALA A 1 97 ? 6.43 2.008 11.094 1 53.88 97 ALA A N 1
ATOM 799 C CA . ALA A 1 97 ? 6.473 2.564 12.445 1 53.88 97 ALA A CA 1
ATOM 800 C C . ALA A 1 97 ? 5.434 1.906 13.344 1 53.88 97 ALA A C 1
ATOM 802 O O . ALA A 1 97 ? 5.602 1.851 14.57 1 53.88 97 ALA A O 1
ATOM 803 N N . CYS A 1 98 ? 4.281 1.735 12.797 1 49.06 98 CYS A N 1
ATOM 804 C CA . CYS A 1 98 ? 3.172 1.248 13.609 1 49.06 98 CYS A CA 1
ATOM 805 C C . CYS A 1 98 ? 3.369 -0.217 13.984 1 49.06 98 CYS A C 1
ATOM 807 O O . CYS A 1 98 ? 3.111 -0.616 15.117 1 49.06 98 CYS A O 1
ATOM 809 N N . THR A 1 99 ? 3.344 -0.96 12.945 1 47.41 99 THR A N 1
ATOM 810 C CA . THR A 1 99 ? 2.92 -2.344 13.125 1 47.41 99 THR A CA 1
ATOM 811 C C . THR A 1 99 ? 4.117 -3.289 13.07 1 47.41 99 THR A C 1
ATOM 813 O O . THR A 1 99 ? 4.102 -4.355 13.695 1 47.41 99 THR A O 1
ATOM 816 N N . LEU A 1 100 ? 4.953 -2.883 12.18 1 48.38 100 LEU A N 1
ATOM 817 C CA . LEU A 1 100 ? 5.824 -4.008 11.859 1 48.38 100 LEU A CA 1
ATOM 818 C C . LEU A 1 100 ? 6.832 -4.25 12.977 1 48.38 100 LEU A C 1
ATOM 820 O O . LEU A 1 100 ? 7.488 -3.314 13.438 1 48.38 100 LEU A O 1
ATOM 824 N N . SER A 1 101 ? 6.246 -4.812 14.086 1 50.59 101 SER A N 1
ATOM 825 C CA . SER A 1 101 ? 7.148 -5.262 15.141 1 50.59 101 SER A CA 1
ATOM 826 C C . SER A 1 101 ? 8.609 -5.027 14.758 1 50.59 101 SER A C 1
ATOM 828 O O . SER A 1 101 ? 9.5 -5.758 15.203 1 50.59 101 SER A O 1
ATOM 830 N N . ASN A 1 102 ? 8.719 -3.848 13.852 1 56.5 102 ASN A N 1
ATOM 831 C CA . ASN A 1 102 ? 10.109 -3.549 13.523 1 56.5 102 ASN A CA 1
ATOM 832 C C . ASN A 1 102 ? 10.828 -4.777 12.969 1 56.5 102 ASN A C 1
ATOM 834 O O . ASN A 1 102 ? 12.031 -4.945 13.188 1 56.5 102 ASN A O 1
ATOM 838 N N . LYS A 1 103 ? 9.961 -5.707 12.422 1 67.25 103 LYS A N 1
ATOM 839 C CA . LYS A 1 103 ? 10.656 -6.922 12.008 1 67.25 103 LYS A CA 1
ATOM 840 C C . LYS A 1 103 ? 11.164 -6.805 10.57 1 67.25 103 LYS A C 1
ATOM 842 O O . LYS A 1 103 ? 12.281 -7.23 10.266 1 67.25 103 LYS A O 1
ATOM 847 N N . TYR A 1 104 ? 10.32 -6.145 9.758 1 74.06 104 TYR A N 1
ATOM 848 C CA . TYR A 1 104 ? 10.711 -6.078 8.352 1 74.06 104 TYR A CA 1
ATOM 849 C C . TYR A 1 104 ? 10.57 -4.66 7.812 1 74.06 104 TYR A C 1
ATOM 851 O O . TYR A 1 104 ? 9.664 -3.924 8.219 1 74.06 104 TYR A O 1
ATOM 859 N N . CYS A 1 105 ? 11.352 -4.277 6.91 1 74.56 105 CYS A N 1
ATOM 860 C CA . CYS A 1 105 ? 11.305 -2.961 6.285 1 74.56 105 CYS A CA 1
ATOM 861 C C . CYS A 1 105 ? 10.523 -3.006 4.977 1 74.56 105 CYS A C 1
ATOM 863 O O . CYS A 1 105 ? 10.156 -1.965 4.43 1 74.56 105 CYS A O 1
ATOM 865 N N . GLY A 1 106 ? 10.266 -4.164 4.48 1 78.19 106 GLY A N 1
ATOM 866 C CA . GLY A 1 106 ? 9.594 -4.414 3.215 1 78.19 106 GLY A CA 1
ATOM 867 C C . GLY A 1 106 ? 9.523 -5.891 2.863 1 78.19 106 GLY A C 1
ATOM 868 O O . GLY A 1 106 ? 9.602 -6.75 3.742 1 78.19 106 GLY A O 1
ATOM 869 N N . GLN A 1 107 ? 9.227 -6.129 1.601 1 81.62 107 GLN A N 1
ATOM 870 C CA . GLN A 1 107 ? 9.164 -7.512 1.133 1 81.62 107 GLN A CA 1
ATOM 871 C C . GLN A 1 107 ? 10.023 -7.707 -0.11 1 81.62 107 GLN A C 1
ATOM 873 O O . GLN A 1 107 ? 10.242 -6.77 -0.88 1 81.62 107 GLN A O 1
ATOM 878 N N . MET A 1 108 ? 10.602 -8.906 -0.133 1 88.56 108 MET A N 1
ATOM 879 C CA . MET A 1 108 ? 11.188 -9.375 -1.384 1 88.56 108 MET A CA 1
ATOM 880 C C . MET A 1 108 ? 10.398 -10.555 -1.943 1 88.56 108 MET A C 1
ATOM 882 O O . MET A 1 108 ? 9.992 -11.445 -1.195 1 88.56 108 MET A O 1
ATOM 886 N N . GLN A 1 109 ? 10.102 -10.523 -3.234 1 92.38 109 GLN A N 1
ATOM 887 C CA . GLN A 1 109 ? 9.227 -11.523 -3.834 1 92.38 109 GLN A CA 1
ATOM 888 C C . GLN A 1 109 ? 9.93 -12.273 -4.961 1 92.38 109 GLN A C 1
ATOM 890 O O . GLN A 1 109 ? 10.531 -11.664 -5.844 1 92.38 109 GLN A O 1
ATOM 895 N N . LYS A 1 110 ? 9.93 -13.57 -4.863 1 96.94 110 LYS A N 1
ATOM 896 C CA . LYS A 1 110 ? 10.281 -14.422 -5.996 1 96.94 110 LYS A CA 1
ATOM 897 C C . LYS A 1 110 ? 9.039 -14.805 -6.797 1 96.94 110 LYS A C 1
ATOM 899 O O . LYS A 1 110 ? 8.086 -15.359 -6.25 1 96.94 110 LYS A O 1
ATOM 904 N N . TRP A 1 111 ? 9.016 -14.477 -8.078 1 97.75 111 TRP A N 1
ATOM 905 C CA . TRP A 1 111 ? 7.828 -14.68 -8.898 1 97.75 111 TRP A CA 1
ATOM 906 C C . TRP A 1 111 ? 7.98 -15.914 -9.773 1 97.75 111 TRP A C 1
ATOM 908 O O . TRP A 1 111 ? 9.062 -16.188 -10.297 1 97.75 111 TRP A O 1
ATOM 918 N N . PHE A 1 112 ? 6.938 -16.641 -9.977 1 98.38 112 PHE A N 1
ATOM 919 C CA . PHE A 1 112 ? 6.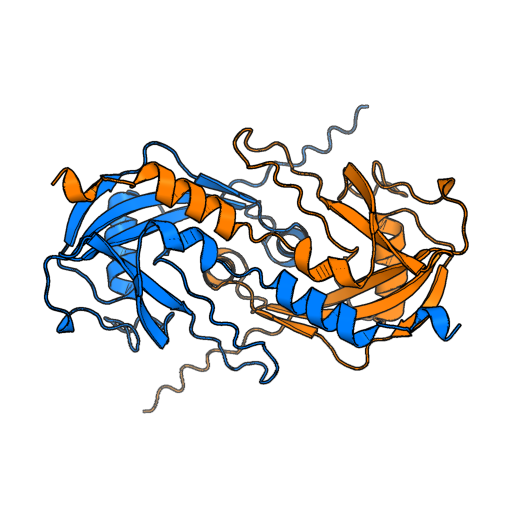871 -17.828 -10.828 1 98.38 112 PHE A CA 1
ATOM 920 C C . PHE A 1 112 ? 5.695 -17.734 -11.789 1 98.38 112 PHE A C 1
ATOM 922 O O . PHE A 1 112 ? 4.609 -17.281 -11.422 1 98.38 112 PHE A O 1
ATOM 929 N N . ALA A 1 113 ? 5.898 -18.141 -12.984 1 98.19 113 ALA A N 1
ATOM 930 C CA . ALA A 1 113 ? 4.832 -18.266 -13.977 1 98.19 113 ALA A CA 1
ATOM 931 C C . ALA A 1 113 ? 4.48 -19.734 -14.219 1 98.19 113 ALA A C 1
ATOM 933 O O . ALA A 1 113 ? 5.363 -20.562 -14.414 1 98.19 113 ALA A O 1
ATOM 934 N N . PHE A 1 114 ? 3.234 -20 -14.195 1 98.31 114 PHE A N 1
ATOM 935 C CA . PHE A 1 114 ? 2.717 -21.344 -14.438 1 98.31 114 PHE A CA 1
ATOM 936 C C . PHE A 1 114 ? 1.707 -21.344 -15.578 1 98.31 114 PHE A C 1
ATOM 938 O O . PHE A 1 114 ? 1.077 -20.312 -15.852 1 98.31 114 PHE A O 1
ATOM 945 N N . GLN A 1 115 ? 1.565 -22.438 -16.188 1 97.69 115 GLN A N 1
ATOM 946 C 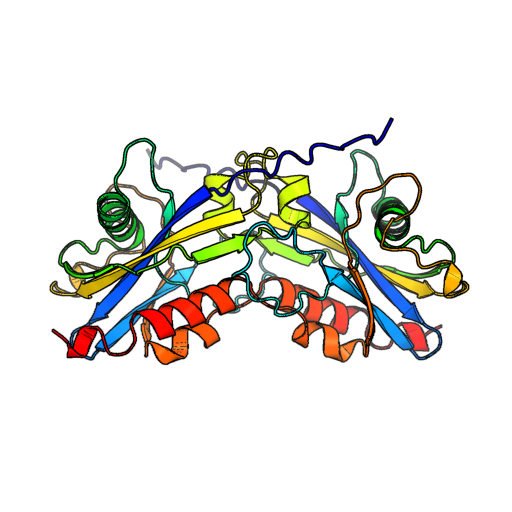CA . GLN A 1 115 ? 0.464 -22.719 -17.109 1 97.69 115 GLN A CA 1
ATOM 947 C C . GLN A 1 115 ? -0.625 -23.547 -16.438 1 97.69 115 GLN A C 1
ATOM 949 O O . GLN A 1 115 ? -0.343 -24.594 -15.859 1 97.69 115 GLN A O 1
ATOM 954 N N . PHE A 1 116 ? -1.844 -23.016 -16.438 1 98 116 PHE A N 1
ATOM 955 C CA . PHE A 1 116 ? -2.98 -23.766 -15.93 1 98 116 PHE A CA 1
ATOM 956 C C . PHE A 1 116 ? -3.32 -24.922 -16.859 1 98 116 PHE A C 1
ATOM 958 O O . PHE A 1 116 ? -3.562 -24.719 -18.047 1 98 116 PHE A O 1
ATOM 965 N N . THR A 1 117 ? -3.33 -26.094 -16.344 1 97.44 117 THR A N 1
ATOM 966 C CA . THR A 1 117 ? -3.582 -27.266 -17.172 1 97.44 117 THR A CA 1
ATOM 967 C C . THR A 1 117 ? -4.82 -28.016 -16.688 1 97.44 117 THR A C 1
ATOM 969 O O . THR A 1 117 ? -5.129 -29.094 -17.188 1 97.44 117 THR A O 1
ATOM 972 N N . GLY A 1 118 ? -5.426 -27.5 -15.688 1 97.06 118 GLY A N 1
ATOM 973 C CA . GLY A 1 118 ? -6.574 -28.172 -15.102 1 97.06 118 GLY A CA 1
ATOM 974 C C . GLY A 1 118 ? -7.902 -27.672 -15.633 1 97.06 118 GLY A C 1
ATOM 975 O O . GLY A 1 118 ? -7.961 -27.094 -16.734 1 97.06 118 GLY A O 1
ATOM 976 N N . GLU A 1 119 ? -8.961 -28.078 -14.938 1 96.88 119 GLU A N 1
ATOM 977 C CA . GLU A 1 119 ? -10.312 -27.625 -15.25 1 96.88 119 GLU A CA 1
ATOM 978 C C . GLU A 1 119 ? -10.703 -26.422 -14.391 1 96.88 119 GLU A C 1
ATOM 980 O O . GLU A 1 119 ? -10.266 -26.312 -13.242 1 96.88 119 GLU A O 1
ATOM 985 N N . LEU A 1 120 ? -11.523 -25.594 -14.961 1 96.19 120 LEU A N 1
ATOM 986 C CA . LEU A 1 120 ? -11.938 -24.375 -14.258 1 96.19 120 LEU A CA 1
ATOM 987 C C . LEU A 1 120 ? -12.562 -24.719 -12.906 1 96.19 120 LEU A C 1
ATOM 989 O O . LEU A 1 120 ? -12.492 -23.922 -11.969 1 96.19 120 LEU A O 1
ATOM 993 N N . SER A 1 121 ? -13.109 -25.953 -12.812 1 95.88 121 SER A N 1
ATOM 994 C CA . SER A 1 121 ? -13.742 -26.375 -11.57 1 95.88 121 SER A CA 1
ATOM 995 C C . SER A 1 121 ? -12.727 -26.5 -10.445 1 95.88 121 SER A C 1
ATOM 997 O O . SER A 1 121 ? -13.102 -26.531 -9.266 1 95.88 121 SER A O 1
ATOM 999 N N . GLU A 1 122 ? -11.422 -26.547 -10.82 1 95.69 122 GLU A N 1
ATOM 1000 C CA . GLU A 1 122 ? -10.336 -26.594 -9.836 1 95.69 122 GLU A CA 1
ATOM 1001 C C . GLU A 1 122 ? -10.211 -25.281 -9.078 1 95.69 122 GLU A C 1
ATOM 1003 O O . GLU A 1 122 ? -9.719 -25.25 -7.949 1 95.69 122 GLU A O 1
ATOM 1008 N N . ILE A 1 123 ? -10.656 -24.234 -9.68 1 97.88 123 ILE A N 1
ATOM 1009 C CA . ILE A 1 123 ? -10.484 -22.906 -9.109 1 97.88 123 ILE A CA 1
ATOM 1010 C C . ILE A 1 123 ? -11.578 -22.641 -8.078 1 97.88 123 ILE A C 1
ATOM 1012 O O . ILE A 1 123 ? -12.75 -22.484 -8.43 1 97.88 123 ILE A O 1
ATOM 1016 N N . VAL A 1 124 ? -11.242 -22.719 -6.82 1 97.12 124 VAL A N 1
ATOM 1017 C CA . VAL A 1 124 ? -12.141 -22.484 -5.691 1 97.12 124 VAL A CA 1
ATOM 1018 C C . VAL A 1 124 ? -11.531 -21.453 -4.754 1 97.12 124 VAL A C 1
ATOM 1020 O O . VAL A 1 124 ? -10.562 -21.734 -4.051 1 97.12 124 VAL A O 1
ATOM 1023 N N . ILE A 1 125 ? -12.117 -20.297 -4.695 1 95.69 125 ILE A N 1
ATOM 1024 C CA . ILE A 1 125 ? -11.477 -19.188 -3.988 1 95.69 125 ILE A CA 1
ATOM 1025 C C . ILE A 1 125 ? -12.258 -18.859 -2.721 1 95.69 125 ILE A C 1
ATOM 1027 O O . ILE A 1 125 ? -11.742 -18.203 -1.815 1 95.69 125 ILE A O 1
ATOM 1031 N N . ASN A 1 126 ? -13.531 -19.25 -2.693 1 92.81 126 ASN A N 1
ATOM 1032 C CA . ASN A 1 126 ? -14.383 -18.891 -1.568 1 92.81 126 ASN A CA 1
ATOM 1033 C C . ASN A 1 126 ? -15.516 -19.906 -1.384 1 92.81 126 ASN A C 1
ATOM 1035 O O . ASN A 1 126 ? -16.547 -19.812 -2.047 1 92.81 126 ASN A O 1
ATOM 1039 N N . PRO A 1 127 ? -15.266 -20.812 -0.519 1 92.56 127 PRO A N 1
ATOM 1040 C CA . PRO A 1 127 ? -14.086 -21.031 0.323 1 92.56 127 PRO A CA 1
ATOM 1041 C C . PRO A 1 127 ? -12.961 -21.75 -0.415 1 92.56 127 PRO A C 1
ATOM 1043 O O . PRO A 1 127 ? -13.219 -22.578 -1.282 1 92.56 127 PRO A O 1
ATOM 1046 N N . PRO A 1 128 ? -11.781 -21.344 -0.116 1 93.56 128 PRO A N 1
ATOM 1047 C CA . PRO A 1 128 ? -10.656 -22.109 -0.674 1 93.56 128 PRO A CA 1
ATOM 1048 C C . PRO A 1 128 ? -10.516 -23.484 -0.047 1 93.56 128 PRO A C 1
ATOM 1050 O O . PRO A 1 128 ? -11.25 -23.828 0.89 1 93.56 128 PRO A O 1
ATOM 1053 N N . PRO A 1 129 ? -9.648 -24.266 -0.601 1 93.94 129 PRO A N 1
ATOM 1054 C CA . PRO A 1 129 ? -9.531 -25.641 -0.104 1 93.94 129 PRO A CA 1
ATOM 1055 C C . PRO A 1 129 ? -8.938 -25.719 1.302 1 93.94 129 PRO A C 1
ATOM 1057 O O . PRO A 1 129 ? -8.273 -24.781 1.743 1 93.94 129 PRO A O 1
ATOM 1060 N N . ASP A 1 130 ? -9.32 -26.828 2.045 1 94.81 130 ASP A N 1
ATOM 1061 C CA . ASP A 1 130 ? -8.68 -27.297 3.275 1 94.81 130 ASP A CA 1
ATOM 1062 C C . ASP A 1 130 ? -8.875 -26.281 4.406 1 94.81 130 ASP A C 1
ATOM 1064 O O . ASP A 1 130 ? -7.98 -26.094 5.23 1 94.81 130 ASP A O 1
ATOM 1068 N N . GLY A 1 131 ? -9.891 -25.609 4.398 1 91.19 131 GLY A N 1
ATOM 1069 C CA . GLY A 1 131 ? -10.234 -24.734 5.508 1 91.19 131 GLY A CA 1
ATOM 1070 C C . GLY A 1 131 ? -9.438 -23.438 5.523 1 91.19 131 GLY A C 1
ATOM 1071 O O . GLY A 1 131 ? -9.43 -22.719 6.523 1 91.19 131 GLY A O 1
ATOM 1072 N N . ASN A 1 132 ? -8.742 -23.219 4.426 1 89.56 132 ASN A N 1
ATOM 1073 C CA . ASN A 1 132 ? -8 -21.953 4.348 1 89.56 132 ASN A CA 1
ATOM 1074 C C . ASN A 1 132 ? -8.938 -20.75 4.281 1 89.56 132 ASN A C 1
ATOM 1076 O O . ASN A 1 132 ? -10.078 -20.875 3.83 1 89.56 132 ASN A O 1
ATOM 1080 N N . LYS A 1 133 ? -8.477 -19.641 4.703 1 83.62 133 LYS A N 1
ATOM 1081 C CA . LYS A 1 133 ? -9.281 -18.422 4.695 1 83.62 133 LYS A CA 1
ATOM 1082 C C . LYS A 1 133 ? -9.383 -17.844 3.289 1 83.62 133 LYS A C 1
ATOM 1084 O O . LYS A 1 133 ? -8.383 -17.766 2.572 1 83.62 133 LYS A O 1
ATOM 1089 N N . ALA A 1 134 ? -10.586 -17.469 2.992 1 88.88 134 ALA A N 1
ATOM 1090 C CA . ALA A 1 134 ? -10.797 -16.859 1.683 1 88.88 134 ALA A CA 1
ATOM 1091 C C . ALA A 1 134 ? -10.094 -15.508 1.582 1 88.88 134 ALA A C 1
ATOM 1093 O O . ALA A 1 134 ? -10.164 -14.695 2.508 1 88.88 134 ALA A O 1
ATOM 1094 N N . GLU A 1 135 ? -9.398 -15.266 0.463 1 85.94 135 GLU A N 1
ATOM 1095 C CA . GLU A 1 135 ? -8.719 -14.008 0.218 1 85.94 135 GLU A CA 1
ATOM 1096 C C . GLU A 1 135 ? -9.328 -13.266 -0.965 1 85.94 135 GLU A C 1
ATOM 1098 O O . GLU A 1 135 ? -9.148 -12.055 -1.106 1 85.94 135 GLU A O 1
ATOM 1103 N N . PHE A 1 136 ? -10.039 -14.023 -1.788 1 89.44 136 PHE A N 1
ATOM 1104 C CA . PHE A 1 136 ? -10.625 -13.461 -2.996 1 89.44 136 PHE A CA 1
ATOM 1105 C C . PHE A 1 136 ? -12.133 -13.719 -3.037 1 89.44 136 PHE A C 1
ATOM 1107 O O . PHE A 1 136 ? -12.609 -14.711 -2.486 1 89.44 136 PHE A O 1
ATOM 1114 N N . ASP A 1 137 ? -12.875 -12.75 -3.666 1 89.75 137 ASP A N 1
ATOM 1115 C CA . ASP A 1 137 ? -14.312 -12.977 -3.812 1 89.75 137 ASP A CA 1
ATOM 1116 C C . ASP A 1 137 ? -14.688 -13.141 -5.281 1 89.75 137 ASP A C 1
ATOM 1118 O O . ASP A 1 137 ? -15.781 -13.625 -5.594 1 89.75 137 ASP A O 1
ATOM 1122 N N . GLN A 1 138 ? -13.82 -12.719 -6.145 1 93.19 138 GLN A N 1
ATOM 1123 C CA . GLN A 1 138 ? -13.984 -12.891 -7.582 1 93.19 138 GLN A CA 1
ATOM 1124 C C . GLN A 1 138 ? -12.641 -13.125 -8.266 1 93.19 138 GLN A C 1
ATOM 1126 O O . GLN A 1 138 ? -11.586 -12.859 -7.684 1 93.19 138 GLN A O 1
ATOM 1131 N N . TRP A 1 139 ? -12.68 -13.719 -9.414 1 96 139 TRP A N 1
ATOM 1132 C CA . TRP A 1 139 ? -11.477 -13.852 -10.227 1 96 139 TRP A CA 1
ATOM 1133 C C . TRP A 1 139 ? -11.797 -13.727 -11.711 1 96 139 TRP A C 1
ATOM 1135 O O . TRP A 1 139 ? -12.953 -13.875 -12.117 1 96 139 TRP A O 1
ATOM 1145 N N . LYS A 1 140 ? -10.859 -13.383 -12.508 1 96.94 140 LYS A N 1
ATOM 1146 C CA . LYS A 1 140 ? -10.984 -13.297 -13.961 1 96.94 140 LYS A CA 1
ATOM 1147 C C . LYS A 1 140 ? -9.625 -13.492 -14.633 1 96.94 140 LYS A C 1
ATOM 1149 O O . LYS A 1 140 ? -8.594 -13.523 -13.969 1 96.94 140 LYS A O 1
ATOM 1154 N N . TRP A 1 141 ? -9.711 -13.742 -15.906 1 97.44 141 TRP A N 1
ATOM 1155 C CA . TRP A 1 141 ? -8.516 -13.773 -16.75 1 97.44 141 TRP A CA 1
ATOM 1156 C C . TRP A 1 141 ? -8.312 -12.438 -17.453 1 97.44 141 TRP A C 1
ATOM 1158 O O . TRP A 1 141 ? -9.242 -11.891 -18.047 1 97.44 141 TRP A O 1
ATOM 1168 N N . ILE A 1 142 ? -7.078 -11.922 -17.422 1 97.19 142 ILE A N 1
ATOM 1169 C CA . ILE A 1 142 ? -6.789 -10.656 -18.094 1 97.19 142 ILE A CA 1
ATOM 1170 C C . ILE A 1 142 ? -5.5 -10.781 -18.891 1 97.19 142 ILE A C 1
ATOM 1172 O O . ILE A 1 142 ? -4.793 -11.789 -18.797 1 97.19 142 ILE A O 1
ATOM 1176 N N . ASP A 1 143 ? -5.215 -9.773 -19.734 1 96.38 143 ASP A N 1
ATOM 1177 C CA . ASP A 1 143 ? -3.93 -9.727 -20.422 1 96.38 143 ASP A CA 1
ATOM 1178 C C . ASP A 1 143 ? -2.791 -9.453 -19.438 1 96.38 143 ASP A C 1
ATOM 1180 O O . ASP A 1 143 ? -2.936 -8.648 -18.516 1 96.38 143 ASP A O 1
ATOM 1184 N N . LEU A 1 144 ? -1.677 -10.117 -19.641 1 96.56 144 LEU A N 1
ATOM 1185 C CA . LEU A 1 144 ? -0.489 -9.906 -18.828 1 96.56 144 LEU A CA 1
ATOM 1186 C C . LEU A 1 144 ? -0.134 -8.422 -18.75 1 96.56 144 LEU A C 1
ATOM 1188 O O . LEU A 1 144 ? 0.183 -7.91 -17.672 1 96.56 144 LEU A O 1
ATOM 1192 N N . GLU A 1 145 ? -0.295 -7.699 -19.844 1 95.5 145 GLU A N 1
ATOM 1193 C CA . GLU A 1 145 ? 0.123 -6.309 -19.969 1 95.5 145 GLU A CA 1
ATOM 1194 C C . GLU A 1 145 ? -0.773 -5.387 -19.156 1 95.5 145 GLU A C 1
ATOM 1196 O O . GLU A 1 145 ? -0.421 -4.234 -18.891 1 95.5 145 GLU A O 1
ATOM 1201 N N . SER A 1 146 ? -1.895 -5.887 -18.75 1 94.56 146 SER A N 1
ATOM 1202 C CA . SER A 1 146 ? -2.854 -5.07 -18.016 1 94.56 146 SER A CA 1
ATOM 1203 C C . SER A 1 146 ? -2.559 -5.09 -16.516 1 94.56 146 SER A C 1
ATOM 1205 O O . SER A 1 146 ? -3.162 -4.336 -15.75 1 94.56 146 SER A O 1
ATOM 1207 N N . LEU A 1 147 ? -1.589 -5.902 -16.094 1 93.38 147 LEU A N 1
ATOM 1208 C CA . LEU A 1 147 ? -1.34 -6.117 -14.672 1 93.38 147 LEU A CA 1
ATOM 1209 C C . LEU A 1 147 ? -1.057 -4.797 -13.969 1 93.38 147 LEU A C 1
ATOM 1211 O O . LEU A 1 147 ? -1.667 -4.496 -12.938 1 93.38 147 LEU A O 1
ATOM 1215 N N . PRO A 1 148 ? -0.207 -3.912 -14.508 1 89.25 148 PRO A N 1
ATOM 1216 C CA . PRO A 1 148 ? 0.091 -2.674 -13.781 1 89.25 148 PRO A CA 1
ATOM 1217 C C . PRO A 1 148 ? -1.139 -1.787 -13.602 1 89.25 148 PRO A C 1
ATOM 1219 O O . PRO A 1 148 ? -1.223 -1.036 -12.625 1 89.25 148 PRO A O 1
ATOM 1222 N N . SER A 1 149 ? -2.137 -1.911 -14.438 1 86 149 SER A N 1
ATOM 1223 C CA . SER A 1 149 ? -3.303 -1.034 -14.414 1 86 149 SER A CA 1
ATOM 1224 C C . SER A 1 149 ? -4.297 -1.464 -13.344 1 86 149 SER A C 1
ATOM 1226 O O . SER A 1 149 ? -5.176 -0.691 -12.961 1 86 149 SER A O 1
ATOM 1228 N N . ILE A 1 150 ? -4.141 -2.645 -12.812 1 85.06 150 ILE A N 1
ATOM 1229 C CA . ILE A 1 150 ? -5.125 -3.111 -11.836 1 85.06 150 ILE A CA 1
ATOM 1230 C C . ILE A 1 150 ? -4.613 -2.854 -10.422 1 85.06 150 ILE A C 1
ATOM 1232 O O . ILE A 1 150 ? -5.355 -3.018 -9.453 1 85.06 150 ILE A O 1
ATOM 1236 N N . ALA A 1 151 ? -3.289 -2.541 -10.352 1 78.38 151 ALA A N 1
ATOM 1237 C CA . ALA A 1 151 ? -2.715 -2.221 -9.047 1 78.38 151 ALA A CA 1
ATOM 1238 C C . ALA A 1 151 ? -3.256 -0.895 -8.516 1 78.38 151 ALA A C 1
ATOM 1240 O O . ALA A 1 151 ? -3.027 0.159 -9.117 1 78.38 151 ALA A O 1
ATOM 1241 N N . VAL A 1 152 ? -4.145 -0.939 -7.547 1 70.81 152 VAL A N 1
ATO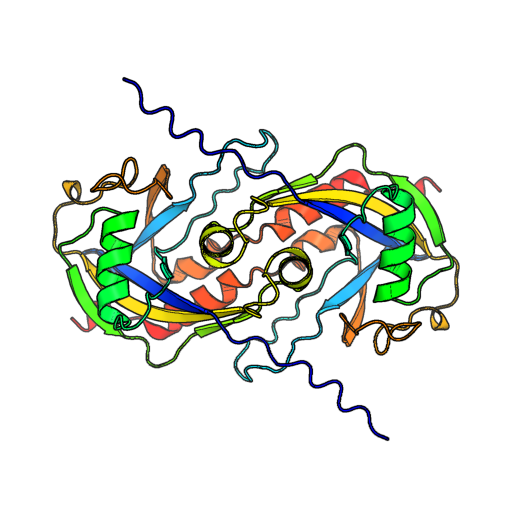M 1242 C CA . VAL A 1 152 ? -4.742 0.277 -7.008 1 70.81 152 VAL A CA 1
ATOM 1243 C C . VAL A 1 152 ? -4.117 0.602 -5.652 1 70.81 152 VAL A C 1
ATOM 1245 O O . VAL A 1 152 ? -3.904 -0.292 -4.828 1 70.81 152 VAL A O 1
ATOM 1248 N N . SER A 1 153 ? -3.613 1.815 -5.523 1 74.12 153 SER A N 1
ATOM 1249 C CA . SER A 1 153 ? -3.07 2.312 -4.262 1 74.12 153 SER A CA 1
ATOM 1250 C C . SER A 1 153 ? -4.184 2.689 -3.291 1 74.12 153 SER A C 1
ATOM 1252 O O . SER A 1 153 ? -5.09 3.447 -3.643 1 74.12 153 SER A O 1
ATOM 1254 N N . PHE A 1 154 ? -4.191 2.146 -2.129 1 67.12 154 PHE A N 1
ATOM 1255 C CA . PHE A 1 154 ? -5.148 2.568 -1.111 1 67.12 154 PHE A CA 1
ATOM 1256 C C . PHE A 1 154 ? -4.977 4.047 -0.787 1 67.12 154 PHE A C 1
ATOM 1258 O O . PHE A 1 154 ? -5.941 4.727 -0.43 1 67.12 154 PHE A O 1
ATOM 1265 N N . LYS A 1 155 ? -3.787 4.621 -1.01 1 75.62 155 LYS A N 1
ATOM 1266 C CA . LYS A 1 155 ? -3.527 6.031 -0.737 1 75.62 155 LYS A CA 1
ATOM 1267 C C . LYS A 1 155 ? -4.27 6.93 -1.723 1 75.62 155 LYS A C 1
ATOM 1269 O O . LYS A 1 155 ? -4.684 8.039 -1.372 1 75.62 155 LYS A O 1
ATOM 1274 N N . LYS A 1 156 ? -4.441 6.363 -2.869 1 81 156 LYS A N 1
ATOM 1275 C CA . LYS A 1 156 ? -5.152 7.168 -3.855 1 81 156 LYS A CA 1
ATOM 1276 C C . LYS A 1 156 ? -6.574 7.48 -3.389 1 81 156 LYS A C 1
ATOM 1278 O O . LYS A 1 156 ? -7.027 8.625 -3.482 1 81 156 LYS A O 1
ATOM 1283 N N . HIS A 1 157 ? -7.277 6.559 -2.848 1 81.25 157 HIS A N 1
ATOM 1284 C CA . HIS A 1 157 ? -8.633 6.766 -2.355 1 81.25 157 HIS A CA 1
ATOM 1285 C C . HIS A 1 157 ? -8.656 7.746 -1.187 1 81.25 157 HIS A C 1
ATOM 1287 O O . HIS A 1 157 ? -9.523 8.617 -1.112 1 81.25 157 HIS A O 1
ATOM 1293 N N . VAL A 1 158 ? -7.77 7.582 -0.333 1 86.75 158 VAL A N 1
ATOM 1294 C CA . VAL A 1 158 ? -7.672 8.492 0.805 1 86.75 158 VAL A CA 1
ATOM 1295 C C . VAL A 1 158 ? -7.445 9.922 0.311 1 86.75 158 VAL A C 1
ATOM 1297 O O . VAL A 1 158 ? -8.102 10.852 0.777 1 86.75 158 VAL A O 1
ATOM 1300 N N . TYR A 1 159 ? -6.555 10.141 -0.652 1 90 159 TYR A N 1
ATOM 1301 C CA . TYR A 1 159 ? -6.25 11.469 -1.172 1 90 159 TYR A CA 1
ATOM 1302 C C . TYR A 1 159 ? -7.449 12.047 -1.912 1 90 159 TYR A C 1
ATOM 1304 O O . TYR A 1 159 ? -7.672 13.266 -1.886 1 90 159 TYR A O 1
ATOM 1312 N N . MET A 1 160 ? -8.227 11.203 -2.561 1 89.88 160 MET A N 1
ATOM 1313 C CA . MET A 1 160 ? -9.461 11.68 -3.176 1 89.88 160 MET A CA 1
ATOM 1314 C C . MET A 1 160 ? -10.414 12.242 -2.123 1 89.88 160 MET A C 1
ATOM 1316 O O . MET A 1 160 ? -11.031 13.281 -2.334 1 89.88 160 MET A O 1
ATOM 1320 N N . LYS A 1 161 ? -10.523 11.547 -1.044 1 91.06 161 LYS A N 1
ATOM 1321 C CA . LYS A 1 161 ? -11.359 12.031 0.052 1 91.06 161 LYS A CA 1
ATOM 1322 C C . LYS A 1 161 ? -10.812 13.336 0.624 1 91.06 161 LYS A C 1
ATOM 1324 O O . LYS A 1 161 ? -11.586 14.234 0.975 1 91.06 161 LYS A O 1
ATOM 1329 N N . VAL A 1 162 ? -9.5 13.453 0.735 1 94.5 162 VAL A N 1
ATOM 1330 C CA . VAL A 1 162 ? -8.852 14.656 1.229 1 94.5 162 VAL A CA 1
ATOM 1331 C C . VAL A 1 162 ? -9.195 15.836 0.321 1 94.5 162 VAL A C 1
ATOM 1333 O O . VAL A 1 162 ? -9.562 16.906 0.802 1 94.5 162 VAL A O 1
ATOM 1336 N N . VAL A 1 163 ? -9.086 15.602 -0.982 1 95 163 VAL A N 1
ATOM 1337 C CA . VAL A 1 163 ? -9.414 16.656 -1.945 1 95 163 VAL A CA 1
ATOM 1338 C C . VAL A 1 163 ? -10.867 17.078 -1.77 1 95 163 VAL A C 1
ATOM 1340 O O . VAL A 1 163 ? -11.164 18.281 -1.672 1 95 163 VAL A O 1
ATOM 1343 N N . SER A 1 164 ? -11.719 16.078 -1.686 1 93.25 164 SER A N 1
ATOM 1344 C CA . SER A 1 164 ? -13.141 16.375 -1.55 1 93.25 164 SER A CA 1
ATOM 1345 C C . SER A 1 164 ? -13.43 17.141 -0.265 1 93.25 164 SER A C 1
ATOM 1347 O O . SER A 1 164 ? -14.234 18.078 -0.26 1 93.25 164 SER A O 1
ATOM 1349 N N . GLU A 1 165 ? -12.812 16.75 0.773 1 94.12 165 GLU A N 1
ATOM 1350 C CA . GLU A 1 165 ? -13.047 17.312 2.096 1 94.12 165 GLU A CA 1
ATOM 1351 C C . GLU A 1 165 ? -12.547 18.75 2.176 1 94.12 165 GLU A C 1
ATOM 1353 O O . GLU A 1 165 ? -13.188 19.609 2.799 1 94.12 165 GLU A O 1
ATOM 1358 N N . PHE A 1 166 ? -11.469 19.141 1.538 1 95.12 166 PHE A N 1
ATOM 1359 C CA . PHE A 1 166 ? -10.797 20.406 1.842 1 95.12 166 PHE A CA 1
ATOM 1360 C C . PHE A 1 166 ? -10.844 21.344 0.643 1 95.12 166 PHE A C 1
ATOM 1362 O O . PHE A 1 166 ? -10.289 22.453 0.689 1 95.12 166 PHE A O 1
ATOM 1369 N N . ARG A 1 167 ? -11.398 20.828 -0.387 1 92.38 167 ARG A N 1
ATOM 1370 C CA . ARG A 1 167 ? -11.602 21.719 -1.527 1 92.38 167 ARG A CA 1
ATOM 1371 C C . ARG A 1 167 ? -12.273 23.016 -1.097 1 92.38 167 ARG A C 1
ATOM 1373 O O . ARG A 1 167 ? -13.281 23 -0.394 1 92.38 167 ARG A O 1
ATOM 1380 N N . GLY A 1 168 ? -11.688 24.141 -1.498 1 87.06 168 GLY A N 1
ATOM 1381 C CA . GLY A 1 168 ? -12.266 25.438 -1.203 1 87.06 168 GLY A CA 1
ATOM 1382 C C . GLY A 1 168 ? -12.039 25.891 0.23 1 87.06 168 GLY A C 1
ATOM 1383 O O . GLY A 1 168 ? -12.531 26.938 0.646 1 87.06 168 GLY A O 1
ATOM 1384 N N . SER A 1 169 ? -11.391 25.109 1.028 1 84.62 169 SER A N 1
ATOM 1385 C CA . SER A 1 169 ? -11.242 25.391 2.453 1 84.62 169 SER A CA 1
ATOM 1386 C C . SER A 1 169 ? -10.367 26.625 2.684 1 84.62 169 SER A C 1
ATOM 1388 O O . SER A 1 169 ? -10.516 27.312 3.691 1 84.62 169 SER A O 1
ATOM 1390 N N . LEU A 1 170 ? -9.344 26.906 1.817 1 77.12 170 LEU A N 1
ATOM 1391 C CA . LEU A 1 170 ? -8.523 28.109 2.008 1 77.12 170 LEU A CA 1
ATOM 1392 C C . LEU A 1 170 ? -9.305 29.359 1.66 1 77.12 170 LEU A C 1
ATOM 1394 O O . LEU A 1 170 ? -9.102 30.422 2.275 1 77.12 170 LEU A O 1
ATOM 1398 N N . ARG A 1 171 ? -10.039 29.25 0.645 1 68.44 171 ARG A N 1
ATOM 1399 C CA . ARG A 1 171 ? -10.797 30.422 0.238 1 68.44 171 ARG A CA 1
ATOM 1400 C C . ARG A 1 171 ? -11.75 30.875 1.34 1 68.44 171 ARG A C 1
ATOM 1402 O O . ARG A 1 171 ? -12.156 32.031 1.382 1 68.44 171 ARG A O 1
ATOM 1409 N N . SER A 1 172 ? -12.07 29.891 2.141 1 55.12 172 SER A N 1
ATOM 1410 C CA . SER A 1 172 ? -13.016 30.266 3.189 1 55.12 172 SER A CA 1
ATOM 1411 C C . SER A 1 172 ? -12.32 31 4.328 1 55.12 172 SER A C 1
ATOM 1413 O O . SER A 1 172 ? -12.969 31.438 5.285 1 55.12 172 SER A O 1
ATOM 1415 N N . LEU A 1 173 ? -11.039 31.172 4.203 1 54.25 173 LEU A N 1
ATOM 1416 C CA . LEU A 1 173 ? -10.336 31.953 5.215 1 54.25 173 LEU A CA 1
ATOM 1417 C C . LEU A 1 173 ? -10.242 33.406 4.797 1 54.25 173 LEU A C 1
ATOM 1419 O O . LEU A 1 173 ? -10.156 33.719 3.605 1 54.25 173 LEU A O 1
ATOM 1423 N N . MET B 1 1 ? -22.594 -27.312 15.352 1 20.45 1 MET B N 1
ATOM 1424 C CA . MET B 1 1 ? -21.828 -26.406 16.203 1 20.45 1 MET B CA 1
ATOM 1425 C C . MET B 1 1 ? -21.078 -25.375 15.359 1 20.45 1 MET B C 1
ATOM 1427 O O . MET B 1 1 ? -20.297 -25.75 14.477 1 20.45 1 MET B O 1
ATOM 1431 N N . ASP B 1 2 ? -21.688 -24.281 14.859 1 23.02 2 ASP B N 1
ATOM 1432 C CA . ASP B 1 2 ? -21.484 -23.219 13.883 1 23.02 2 ASP B CA 1
ATOM 1433 C C .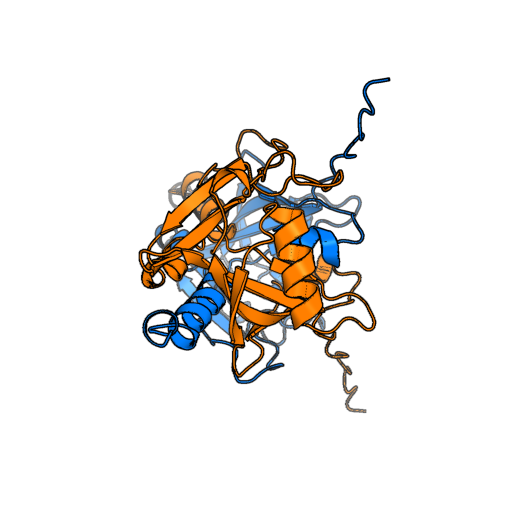 ASP B 1 2 ? -20.203 -22.422 14.195 1 23.02 2 ASP B C 1
ATOM 1435 O O . ASP B 1 2 ? -20.125 -21.734 15.219 1 23.02 2 ASP B O 1
ATOM 1439 N N . ALA B 1 3 ? -19.156 -23.141 14.359 1 26.52 3 ALA B N 1
ATOM 1440 C CA . ALA B 1 3 ? -17.906 -22.5 14.789 1 26.52 3 ALA B CA 1
ATOM 1441 C C . ALA B 1 3 ? -17.797 -21.094 14.219 1 26.52 3 ALA B C 1
ATOM 1443 O O . ALA B 1 3 ? -17.766 -20.906 13 1 26.52 3 ALA B O 1
ATOM 1444 N N . ASP B 1 4 ? -18.5 -20.172 14.734 1 30.91 4 ASP B N 1
ATOM 1445 C CA . ASP B 1 4 ? -18.438 -18.719 14.625 1 30.91 4 ASP B CA 1
ATOM 1446 C C . ASP B 1 4 ? -16.984 -18.234 14.516 1 30.91 4 ASP B C 1
ATOM 1448 O O . ASP B 1 4 ? -16.281 -18.172 15.523 1 30.91 4 ASP B O 1
ATOM 1452 N N . VAL B 1 5 ? -16.125 -18.766 13.734 1 34.81 5 VAL B N 1
ATOM 1453 C CA . VAL B 1 5 ? -14.75 -18.281 13.562 1 34.81 5 VAL B CA 1
ATOM 1454 C C . VAL B 1 5 ? -14.688 -16.781 13.828 1 34.81 5 VAL B C 1
ATOM 1456 O O . VAL B 1 5 ? -15.258 -15.984 13.078 1 34.81 5 VAL B O 1
ATOM 1459 N N . ASN B 1 6 ? -14.906 -16.328 14.945 1 35.72 6 ASN B N 1
ATOM 1460 C CA . ASN B 1 6 ? -14.797 -15.016 15.57 1 35.72 6 ASN B CA 1
ATOM 1461 C C . ASN B 1 6 ? -13.633 -14.211 14.992 1 35.72 6 ASN B C 1
ATOM 1463 O O . ASN B 1 6 ? -12.492 -14.359 15.422 1 35.72 6 ASN B O 1
ATOM 1467 N N . LEU B 1 7 ? -13.344 -14.227 13.711 1 39.62 7 LEU B N 1
ATOM 1468 C CA . LEU B 1 7 ? -12.391 -13.312 13.094 1 39.62 7 LEU B CA 1
ATOM 1469 C C . LEU B 1 7 ? -12.312 -12 13.867 1 39.62 7 LEU B C 1
ATOM 1471 O O . LEU B 1 7 ? -13.227 -11.18 13.797 1 39.62 7 LEU B O 1
ATOM 1475 N N . LYS B 1 8 ? -12.016 -12.133 15.047 1 46 8 LYS B N 1
ATOM 1476 C CA . LYS B 1 8 ? -11.75 -10.945 15.852 1 46 8 LYS B CA 1
ATOM 1477 C C . LYS B 1 8 ? -11.234 -9.797 14.992 1 46 8 LYS B C 1
ATOM 1479 O O . LYS B 1 8 ? -10.227 -9.938 14.297 1 46 8 LYS B O 1
ATOM 1484 N N . THR B 1 9 ? -12.164 -9.086 14.32 1 59.09 9 THR B N 1
ATOM 1485 C CA . THR B 1 9 ? -11.922 -7.895 13.516 1 59.09 9 THR B CA 1
ATOM 1486 C C . THR B 1 9 ? -10.836 -7.031 14.141 1 59.09 9 THR B C 1
ATOM 1488 O O . THR B 1 9 ? -10.961 -6.598 15.289 1 59.09 9 THR B O 1
ATOM 1491 N N . LEU B 1 10 ? -9.562 -7.332 13.859 1 69.12 10 LEU B N 1
ATOM 1492 C CA . LEU B 1 10 ? -8.477 -6.469 14.305 1 69.12 10 LEU B CA 1
ATOM 1493 C C . LEU B 1 10 ? -8.875 -5 14.219 1 69.12 10 LEU B C 1
ATOM 1495 O O . LEU B 1 10 ? -9.602 -4.605 13.305 1 69.12 10 LEU B O 1
ATOM 1499 N N . PRO B 1 11 ? -8.594 -4.266 15.367 1 80 11 PRO B N 1
ATOM 1500 C CA . PRO B 1 11 ? -8.938 -2.842 15.336 1 80 11 PRO B CA 1
ATOM 1501 C C . PRO B 1 11 ? -8.141 -2.061 14.297 1 80 11 PRO B C 1
ATOM 1503 O O . PRO B 1 11 ? -7.164 -2.578 13.742 1 80 11 PRO B O 1
ATOM 1506 N N . TYR B 1 12 ? -8.562 -0.881 13.992 1 82.62 12 TYR B N 1
ATOM 1507 C CA . TYR B 1 12 ? -7.836 0.058 13.141 1 82.62 12 TYR B CA 1
ATOM 1508 C C . TYR B 1 12 ? -6.859 0.89 13.969 1 82.62 12 TYR B C 1
ATOM 1510 O O . TYR B 1 12 ? -7.176 1.302 15.086 1 82.62 12 TYR B O 1
ATOM 1518 N N . ARG B 1 13 ? -5.746 1.16 13.5 1 83.44 13 ARG B N 1
ATOM 1519 C CA . ARG B 1 13 ? -4.801 2.086 14.117 1 83.44 13 ARG B CA 1
ATOM 1520 C C . ARG B 1 13 ? -5.227 3.533 13.891 1 83.44 13 ARG B C 1
ATOM 1522 O O . ARG B 1 13 ? -5.535 3.926 12.766 1 83.44 13 ARG B O 1
ATOM 1529 N N . LYS B 1 14 ? -5.207 4.285 14.938 1 90.5 14 LYS B N 1
ATOM 1530 C CA . LYS B 1 14 ? -5.586 5.691 14.828 1 90.5 14 LYS B CA 1
ATOM 1531 C C . LYS B 1 14 ? -4.406 6.547 14.375 1 90.5 14 LYS B C 1
ATOM 1533 O O . LYS B 1 14 ? -3.342 6.52 15 1 90.5 14 LYS B O 1
ATOM 1538 N N . CYS B 1 15 ? -4.582 7.328 13.258 1 92.94 15 CYS B N 1
ATOM 1539 C CA . CYS B 1 15 ? -3.559 8.203 12.703 1 92.94 15 CYS B CA 1
ATOM 1540 C C . CYS B 1 15 ? -4.145 9.562 12.344 1 92.94 15 CYS B C 1
ATOM 1542 O O . CYS B 1 15 ? -5.363 9.742 12.336 1 92.94 15 CYS B O 1
ATOM 1544 N N . VAL B 1 16 ? -3.225 10.5 12.156 1 96.25 16 VAL B N 1
ATOM 1545 C CA . VAL B 1 16 ? -3.637 11.797 11.625 1 96.25 16 VAL B CA 1
ATOM 1546 C C . VAL B 1 16 ? -2.965 12.047 10.281 1 96.25 16 VAL B C 1
ATOM 1548 O O . VAL B 1 16 ? -1.862 11.555 10.031 1 96.25 16 VAL B O 1
ATOM 1551 N N . GLY B 1 17 ? -3.658 12.641 9.391 1 96.5 17 GLY B N 1
ATOM 1552 C CA . GLY B 1 17 ? -3.117 13.227 8.18 1 96.5 17 GLY B CA 1
ATOM 1553 C C . GLY B 1 17 ? -3.217 14.742 8.148 1 96.5 17 GLY B C 1
ATOM 1554 O O . GLY B 1 17 ? -4.102 15.32 8.781 1 96.5 17 GLY B O 1
ATOM 1555 N N . ILE B 1 18 ? -2.301 15.398 7.445 1 97.81 18 ILE B N 1
ATOM 1556 C CA . ILE B 1 18 ? -2.215 16.844 7.543 1 97.81 18 ILE B CA 1
ATOM 1557 C C . ILE B 1 18 ? -2.111 17.453 6.145 1 97.81 18 ILE B C 1
ATOM 1559 O O . ILE B 1 18 ? -1.278 17.031 5.34 1 97.81 18 ILE B O 1
ATOM 1563 N N . VAL B 1 19 ? -2.936 18.391 5.863 1 98.25 19 VAL B N 1
ATOM 1564 C CA . VAL B 1 19 ? -2.85 19.234 4.68 1 98.25 19 VAL B CA 1
ATOM 1565 C C . VAL B 1 19 ? -2.396 20.641 5.078 1 98.25 19 VAL B C 1
ATOM 1567 O O . VAL B 1 19 ? -3.008 21.266 5.938 1 98.25 19 VAL B O 1
ATOM 1570 N N . VAL B 1 20 ? -1.34 21.094 4.512 1 98.31 20 VAL B N 1
ATOM 1571 C CA . VAL B 1 20 ? -0.852 22.453 4.777 1 98.31 20 VAL B CA 1
ATOM 1572 C C . VAL B 1 20 ? -0.94 23.281 3.502 1 98.31 20 VAL B C 1
ATOM 1574 O O . VAL B 1 20 ? -0.282 22.984 2.504 1 98.31 20 VAL B O 1
ATOM 1577 N N . PHE B 1 21 ? -1.732 24.344 3.543 1 97.69 21 PHE B N 1
ATOM 1578 C CA . PHE B 1 21 ? -1.871 25.266 2.43 1 97.69 21 PHE B CA 1
ATOM 1579 C C . PHE B 1 21 ? -0.902 26.438 2.574 1 97.69 21 PHE B C 1
ATOM 1581 O O . PHE B 1 21 ? -0.721 26.969 3.674 1 97.69 21 PHE B O 1
ATOM 1588 N N . ASN B 1 22 ? -0.273 26.781 1.462 1 96.44 22 ASN B N 1
ATOM 1589 C CA . ASN B 1 22 ? 0.431 28.062 1.475 1 96.44 22 ASN B CA 1
ATOM 1590 C C . ASN B 1 22 ? -0.488 29.219 1.071 1 96.44 22 ASN B C 1
ATOM 1592 O O . ASN B 1 22 ? -1.697 29.031 0.931 1 96.44 22 ASN B O 1
ATOM 1596 N N . HIS B 1 23 ? 0.109 30.359 0.933 1 93.69 23 HIS B N 1
ATOM 1597 C CA . HIS B 1 23 ? -0.676 31.562 0.659 1 93.69 23 HIS B CA 1
ATOM 1598 C C . HIS B 1 23 ? -1.292 31.516 -0.735 1 93.69 23 HIS B C 1
ATOM 1600 O O . HIS B 1 23 ? -2.297 32.188 -0.999 1 93.69 23 HIS B O 1
ATOM 1606 N N . GLU B 1 24 ? -0.726 30.75 -1.694 1 94.19 24 GLU B N 1
ATOM 1607 C CA . GLU B 1 24 ? -1.21 30.641 -3.066 1 94.19 24 GLU B CA 1
ATOM 1608 C C . GLU B 1 24 ? -2.27 29.547 -3.191 1 94.19 24 GLU B C 1
ATOM 1610 O O . GLU B 1 24 ? -2.775 29.297 -4.285 1 94.19 24 GLU B O 1
ATOM 1615 N N . GLY B 1 25 ? -2.6 28.906 -2.07 1 94.38 25 GLY B N 1
ATOM 1616 C CA . GLY B 1 25 ? -3.607 27.859 -2.107 1 94.38 25 GLY B CA 1
ATOM 1617 C C . GLY B 1 25 ? -3.055 26.516 -2.549 1 94.38 25 GLY B C 1
ATOM 1618 O O . GLY B 1 25 ? -3.814 25.609 -2.891 1 94.38 25 GLY B O 1
ATOM 1619 N N . LYS B 1 26 ? -1.759 26.406 -2.598 1 96.75 26 LYS B N 1
ATOM 1620 C CA . LYS B 1 26 ? -1.113 25.141 -2.9 1 96.75 26 LYS B CA 1
ATOM 1621 C C . LYS B 1 26 ? -0.849 24.344 -1.629 1 96.75 26 LYS B C 1
ATOM 1623 O O . LYS B 1 26 ? -0.822 24.906 -0.531 1 96.75 26 LYS B O 1
ATOM 1628 N N . VAL B 1 27 ? -0.661 23.031 -1.799 1 98.06 27 VAL B N 1
ATOM 1629 C CA . VAL B 1 27 ? -0.526 22.156 -0.634 1 98.06 27 VAL B CA 1
ATOM 1630 C C . VAL B 1 27 ? 0.879 21.562 -0.594 1 98.06 27 VAL B C 1
ATOM 1632 O O . VAL B 1 27 ? 1.432 21.188 -1.631 1 98.06 27 VAL B O 1
ATOM 1635 N N . TRP B 1 28 ? 1.401 21.469 0.608 1 98 28 TRP B N 1
ATOM 1636 C CA . TRP B 1 28 ? 2.736 20.922 0.841 1 98 28 TRP B CA 1
ATOM 1637 C C . TRP B 1 28 ? 2.74 19.406 0.689 1 98 28 TRP B C 1
ATOM 1639 O O . TRP B 1 28 ? 1.882 18.719 1.247 1 98 28 TRP B O 1
ATOM 1649 N N . VAL B 1 29 ? 3.678 18.828 -0.091 1 96.75 29 VAL B N 1
ATOM 1650 C CA . VAL B 1 29 ? 3.916 17.391 -0.164 1 96.75 29 VAL B CA 1
ATOM 1651 C C . VAL B 1 29 ? 5.41 17.109 -0.045 1 96.75 29 VAL B C 1
ATOM 1653 O O . VAL B 1 29 ? 6.238 17.922 -0.469 1 96.75 29 VAL B O 1
ATOM 1656 N N . GLY B 1 30 ? 5.711 16.031 0.576 1 94.31 30 GLY B N 1
ATOM 1657 C CA . GLY B 1 30 ? 7.09 15.57 0.692 1 94.31 30 GLY B CA 1
ATOM 1658 C C . GLY B 1 30 ? 7.352 14.266 -0.024 1 94.31 30 GLY B C 1
ATOM 1659 O O . GLY B 1 30 ? 6.477 13.398 -0.083 1 94.31 30 GLY B O 1
ATOM 1660 N N . ARG B 1 31 ? 8.539 14.195 -0.572 1 89.25 31 ARG B N 1
ATOM 1661 C CA . ARG B 1 31 ? 8.969 12.945 -1.176 1 89.25 31 ARG B CA 1
ATOM 1662 C C . ARG B 1 31 ? 9.609 12.023 -0.137 1 89.25 31 ARG B C 1
ATOM 1664 O O . ARG B 1 31 ? 10.555 12.422 0.551 1 89.25 31 ARG B O 1
ATOM 1671 N N . ARG B 1 32 ? 9.102 10.828 -0.055 1 83.31 32 ARG B N 1
ATOM 1672 C CA . ARG B 1 32 ? 9.57 9.875 0.942 1 83.31 32 ARG B CA 1
ATOM 1673 C C . ARG B 1 32 ? 11.047 9.547 0.734 1 83.31 32 ARG B C 1
ATOM 1675 O O . ARG B 1 32 ? 11.484 9.328 -0.396 1 83.31 32 ARG B O 1
ATOM 1682 N N . LEU B 1 33 ? 11.711 9.57 1.868 1 77 33 LEU B N 1
ATOM 1683 C CA . LEU B 1 33 ? 13.117 9.188 1.859 1 77 33 LEU B CA 1
ATOM 1684 C C . LEU B 1 33 ? 13.273 7.676 1.708 1 77 33 LEU B C 1
ATOM 1686 O O . LEU B 1 33 ? 12.609 6.906 2.412 1 77 33 LEU B O 1
ATOM 1690 N N . MET B 1 34 ? 13.703 7.152 0.553 1 63.19 34 MET B N 1
ATOM 1691 C CA . MET B 1 34 ? 13.883 5.727 0.304 1 63.19 34 MET B CA 1
ATOM 1692 C C . MET B 1 34 ? 15.148 5.207 0.979 1 63.19 34 MET B C 1
ATOM 1694 O O . MET B 1 34 ? 16.172 5.883 0.976 1 63.19 34 MET B O 1
ATOM 1698 N N . THR B 1 35 ? 14.914 4.414 1.994 1 54.47 35 THR B N 1
ATOM 1699 C CA . THR B 1 35 ? 16.125 3.789 2.525 1 54.47 35 THR B CA 1
ATOM 1700 C C . THR B 1 35 ? 16.812 2.951 1.454 1 54.47 35 THR B C 1
ATOM 1702 O O . THR B 1 35 ? 16.156 2.244 0.689 1 54.47 35 THR B O 1
ATOM 1705 N N . LEU B 1 36 ? 17.734 3.529 0.76 1 50.06 36 LEU B N 1
ATOM 1706 C CA . LEU B 1 36 ? 18.578 2.918 -0.265 1 50.06 36 LEU B CA 1
ATOM 1707 C C . LEU B 1 36 ? 18.703 1.415 -0.04 1 50.06 36 LEU B C 1
ATOM 1709 O O . LEU B 1 36 ? 19.812 0.873 -0.054 1 50.06 36 LEU B O 1
ATOM 1713 N N . ALA B 1 37 ? 17.766 0.757 0.57 1 49.16 37 ALA B N 1
ATOM 1714 C CA . ALA B 1 37 ? 18.281 -0.591 0.781 1 49.16 37 ALA B CA 1
ATOM 1715 C C . ALA B 1 37 ? 18.547 -1.292 -0.548 1 49.16 37 ALA B C 1
ATOM 1717 O O . ALA B 1 37 ? 19.469 -2.111 -0.656 1 49.16 37 ALA B O 1
ATOM 1718 N N . HIS B 1 38 ? 17.656 -1.161 -1.531 1 51.69 38 HIS B N 1
ATOM 1719 C CA . HIS B 1 38 ? 18.016 -1.872 -2.748 1 51.69 38 HIS B CA 1
ATOM 1720 C C . HIS B 1 38 ? 17.953 -0.957 -3.967 1 51.69 38 HIS B C 1
ATOM 1722 O O . HIS B 1 38 ? 16.984 -0.197 -4.121 1 51.69 38 HIS B O 1
ATOM 1728 N N . ALA B 1 39 ? 19.094 -0.75 -4.582 1 49.25 39 ALA B N 1
ATOM 1729 C CA . ALA B 1 39 ? 19.344 0.102 -5.742 1 49.25 39 ALA B CA 1
ATOM 1730 C C . ALA B 1 39 ? 18.234 -0.035 -6.781 1 49.25 39 ALA B C 1
ATOM 1732 O O . ALA B 1 39 ? 17.984 0.894 -7.551 1 49.25 39 ALA B O 1
ATOM 1733 N N . ASP B 1 40 ? 17.641 -1.139 -6.828 1 52.25 40 ASP B N 1
ATOM 1734 C CA . ASP B 1 40 ? 16.734 -1.429 -7.941 1 52.25 40 ASP B CA 1
ATOM 1735 C C . ASP B 1 40 ? 15.32 -0.948 -7.645 1 52.25 40 ASP B C 1
ATOM 1737 O O . ASP B 1 40 ? 14.383 -1.267 -8.375 1 52.25 40 ASP B O 1
ATOM 1741 N N . ILE B 1 41 ? 15.227 -0.324 -6.613 1 52.97 41 ILE B N 1
ATOM 1742 C CA . ILE B 1 41 ? 13.875 0.102 -6.273 1 52.97 41 ILE B CA 1
ATOM 1743 C C . ILE B 1 41 ? 13.508 1.343 -7.086 1 52.97 41 ILE B C 1
ATOM 1745 O O . ILE B 1 41 ? 14.305 2.271 -7.211 1 52.97 41 ILE B O 1
ATOM 1749 N N . ASP B 1 42 ? 12.531 1.136 -8.039 1 52.28 42 ASP B N 1
ATOM 1750 C CA . ASP B 1 42 ? 11.992 2.266 -8.789 1 52.28 42 ASP B CA 1
ATOM 1751 C C . ASP B 1 42 ? 11.812 3.488 -7.895 1 52.28 42 ASP B C 1
ATOM 1753 O O . ASP B 1 42 ? 11.18 3.402 -6.836 1 52.28 42 ASP B O 1
ATOM 1757 N N . ARG B 1 43 ? 12.602 4.391 -8.242 1 50.16 43 ARG B N 1
ATOM 1758 C CA . ARG B 1 43 ? 12.625 5.68 -7.562 1 50.16 43 ARG B CA 1
ATOM 1759 C C . ARG B 1 43 ? 11.352 6.469 -7.84 1 50.16 43 ARG B C 1
ATOM 1761 O O . ARG B 1 43 ? 11.336 7.695 -7.719 1 50.16 43 ARG B O 1
ATOM 1768 N N . SER B 1 44 ? 10.445 5.656 -8.656 1 53.12 44 SER B N 1
ATOM 1769 C CA . SER B 1 44 ? 9.297 6.539 -8.828 1 53.12 44 SER B CA 1
ATOM 1770 C C . SER B 1 44 ? 8.922 7.219 -7.516 1 53.12 44 SER B C 1
ATOM 1772 O O . SER B 1 44 ? 8.938 6.59 -6.457 1 53.12 44 SER B O 1
ATOM 1774 N N . HIS B 1 45 ? 8.953 8.469 -7.543 1 58.47 45 HIS B N 1
ATOM 1775 C CA . HIS B 1 45 ? 8.844 9.406 -6.426 1 58.47 45 HIS B CA 1
ATOM 1776 C C . HIS B 1 45 ? 7.535 9.203 -5.664 1 58.47 45 HIS B C 1
ATOM 1778 O O . HIS B 1 45 ? 6.461 9.148 -6.266 1 58.47 45 HIS B O 1
ATOM 1784 N N . ARG B 1 46 ? 7.758 8.812 -4.43 1 78.12 46 ARG B N 1
ATOM 1785 C CA . ARG B 1 46 ? 6.621 8.578 -3.547 1 78.12 46 ARG B CA 1
ATOM 1786 C C . ARG B 1 46 ? 6.312 9.82 -2.717 1 78.12 46 ARG B C 1
ATOM 1788 O O . ARG B 1 46 ? 6.82 9.969 -1.604 1 78.12 46 ARG B O 1
ATOM 1795 N N . TRP B 1 47 ? 5.555 10.812 -3.404 1 87.94 47 TRP B N 1
ATOM 1796 C CA . TRP B 1 47 ? 5.125 12.023 -2.707 1 87.94 47 TRP B CA 1
ATOM 1797 C C . TRP B 1 47 ? 3.955 11.719 -1.774 1 87.94 47 TRP B C 1
ATOM 1799 O O . TRP B 1 47 ? 3.072 10.93 -2.107 1 87.94 47 TRP B O 1
ATOM 1809 N N . GLN B 1 48 ? 3.998 12.32 -0.685 1 91.19 48 GLN B N 1
ATOM 1810 C CA . GLN B 1 48 ? 2.922 12.078 0.27 1 91.19 48 GLN B CA 1
ATOM 1811 C C . GLN B 1 48 ? 2.723 13.281 1.187 1 91.19 48 GLN B C 1
ATOM 1813 O O . GLN B 1 48 ? 3.594 14.148 1.281 1 91.19 48 GLN B O 1
ATOM 1818 N N . LEU B 1 49 ? 1.567 13.375 1.789 1 94.94 49 LEU B N 1
ATOM 1819 C CA . LEU B 1 49 ? 1.273 14.352 2.83 1 94.94 49 LEU B CA 1
ATOM 1820 C C . LEU B 1 49 ? 1.826 13.898 4.176 1 94.94 49 LEU B C 1
ATOM 1822 O O . LEU B 1 49 ? 1.99 12.695 4.41 1 94.94 49 LEU B O 1
ATOM 1826 N N . PRO B 1 50 ? 2.172 14.852 5.059 1 95 50 PRO B N 1
ATOM 1827 C CA . PRO B 1 50 ? 2.578 14.445 6.406 1 95 50 PRO B CA 1
ATOM 1828 C C . PRO B 1 50 ? 1.481 13.68 7.148 1 95 50 PRO B C 1
ATOM 1830 O O . PRO B 1 50 ? 0.299 14 7.008 1 95 50 PRO B O 1
ATOM 1833 N N . GLN B 1 51 ? 1.854 12.695 7.773 1 93.31 51 GLN B N 1
ATOM 1834 C CA . GLN B 1 51 ? 0.941 11.859 8.547 1 93.31 51 GLN B CA 1
ATOM 1835 C C . GLN B 1 51 ? 1.682 11.117 9.656 1 93.31 51 GLN B C 1
ATOM 1837 O O . GLN B 1 51 ? 2.908 11.008 9.625 1 93.31 51 GLN B O 1
ATOM 1842 N N . GLY B 1 52 ? 0.88 10.594 10.68 1 90.94 52 GLY B N 1
ATOM 1843 C CA . GLY B 1 52 ? 1.496 9.836 11.758 1 90.94 52 GLY B CA 1
ATOM 1844 C C . GLY B 1 52 ? 0.493 9.328 12.773 1 90.94 52 GLY B C 1
ATOM 1845 O O . GLY B 1 52 ? -0.684 9.688 12.727 1 90.94 52 GLY B O 1
ATOM 1846 N N . GLY B 1 53 ? 1.036 8.539 13.656 1 90.44 53 GLY B N 1
ATOM 1847 C CA . GLY B 1 53 ? 0.184 7.906 14.648 1 90.44 53 GLY B CA 1
ATOM 1848 C C . GLY B 1 53 ? -0.226 8.844 15.773 1 90.44 53 GLY B C 1
ATOM 1849 O O . GLY B 1 53 ? 0.468 9.82 16.047 1 90.44 53 GLY B O 1
ATOM 1850 N N . ILE B 1 54 ? -1.436 8.5 16.312 1 93.19 54 ILE B N 1
ATOM 1851 C CA . ILE B 1 54 ? -1.915 9.195 17.5 1 93.19 54 ILE B CA 1
ATOM 1852 C C . ILE B 1 54 ? -1.48 8.438 18.75 1 93.19 54 ILE B C 1
ATOM 1854 O O . ILE B 1 54 ? -1.77 7.25 18.906 1 93.19 54 ILE B O 1
ATOM 1858 N N . ASP B 1 55 ? -0.729 9.094 19.688 1 90.25 55 ASP B N 1
ATOM 1859 C CA . ASP B 1 55 ? -0.311 8.461 20.938 1 90.25 55 ASP B CA 1
ATOM 1860 C C . ASP B 1 55 ? -1.503 8.234 21.859 1 90.25 55 ASP B C 1
ATOM 1862 O O . ASP B 1 55 ? -2.543 8.875 21.719 1 90.25 55 ASP B O 1
ATOM 1866 N N . GLU B 1 56 ? -1.154 7.383 22.781 1 87.88 56 GLU B N 1
ATOM 1867 C CA . GLU B 1 56 ? -2.199 7.102 23.766 1 87.88 56 GLU B CA 1
ATOM 1868 C C . GLU B 1 56 ? -2.609 8.367 24.5 1 87.88 56 GLU B C 1
ATOM 1870 O O . GLU B 1 56 ? -1.757 9.156 24.906 1 87.88 56 GLU B O 1
ATOM 1875 N N . ASP B 1 57 ? -3.883 8.844 24.578 1 90.88 57 ASP B N 1
ATOM 1876 C CA . ASP B 1 57 ? -4.457 9.953 25.328 1 90.88 57 ASP B CA 1
ATOM 1877 C C . ASP B 1 57 ? -4.215 11.281 24.609 1 90.88 57 ASP B C 1
ATOM 1879 O O . ASP B 1 57 ? -4.246 12.344 25.25 1 90.88 57 ASP B O 1
ATOM 1883 N N . GLU B 1 58 ? -3.695 11.25 23.484 1 94.75 58 GLU B N 1
ATOM 1884 C CA . GLU B 1 58 ? -3.475 12.438 22.672 1 94.75 58 GLU B CA 1
ATOM 1885 C C . GLU B 1 58 ? -4.695 12.758 21.812 1 94.75 58 GLU B C 1
ATOM 1887 O O . GLU B 1 58 ? -5.297 11.859 21.219 1 94.75 58 GLU B O 1
ATOM 1892 N N . LYS B 1 59 ? -5.086 14.031 21.875 1 97.31 59 LYS B N 1
ATOM 1893 C CA . LYS B 1 59 ? -6.121 14.445 20.938 1 97.31 59 LYS B CA 1
ATOM 1894 C C . LYS B 1 59 ? -5.59 14.453 19.5 1 97.31 59 LYS B C 1
ATOM 1896 O O . LYS B 1 59 ? -4.43 14.789 19.266 1 97.31 59 LYS B O 1
ATOM 1901 N N . PRO B 1 60 ? -6.461 14.156 18.547 1 97.69 60 PRO B N 1
ATOM 1902 C CA . PRO B 1 60 ? -6.023 14.109 17.156 1 97.69 60 PRO B CA 1
ATOM 1903 C C . PRO B 1 60 ? -5.383 15.422 16.688 1 97.69 60 PRO B C 1
ATOM 1905 O O . PRO B 1 60 ? -4.367 15.398 15.992 1 97.69 60 PRO B O 1
ATOM 1908 N N . LEU B 1 61 ? -5.949 16.516 17.125 1 98.38 61 LEU B N 1
ATOM 1909 C CA . LEU B 1 61 ? -5.406 17.812 16.719 1 98.38 61 LEU B CA 1
ATOM 1910 C C . LEU B 1 61 ? -3.992 18 17.25 1 98.38 61 LEU B C 1
ATOM 1912 O O . LEU B 1 61 ? -3.115 18.5 16.531 1 98.38 61 LEU B O 1
ATOM 1916 N N . ASP B 1 62 ? -3.752 17.641 18.5 1 98.31 62 ASP B N 1
ATOM 1917 C CA . ASP B 1 62 ? -2.422 17.719 19.094 1 98.31 62 ASP B CA 1
ATOM 1918 C C . ASP B 1 62 ? -1.427 16.844 18.344 1 98.31 62 ASP B C 1
ATOM 1920 O O . ASP B 1 62 ? -0.288 17.25 18.094 1 98.31 62 ASP B O 1
ATOM 1924 N N . ALA B 1 63 ? -1.856 15.641 18 1 97.5 63 ALA B N 1
ATOM 1925 C CA . ALA B 1 63 ? -1.022 14.742 17.219 1 97.5 63 ALA B CA 1
ATOM 1926 C C . ALA B 1 63 ? -0.661 15.367 15.867 1 97.5 63 ALA B C 1
ATOM 1928 O O . ALA B 1 63 ? 0.47 15.227 15.398 1 97.5 63 ALA B O 1
ATOM 1929 N N . ALA B 1 64 ? -1.606 16.047 15.25 1 98.12 64 ALA B N 1
ATOM 1930 C CA . ALA B 1 64 ? -1.373 16.688 13.961 1 98.12 64 ALA B CA 1
ATOM 1931 C C . ALA B 1 64 ? -0.258 17.734 14.055 1 98.12 64 ALA B C 1
ATOM 1933 O O . ALA B 1 64 ? 0.655 17.75 13.227 1 98.12 64 ALA B O 1
ATOM 1934 N N . TYR B 1 65 ? -0.351 18.547 15.117 1 98.31 65 TYR B N 1
ATOM 1935 C CA . TYR B 1 65 ? 0.69 19.547 15.328 1 98.31 65 TYR B CA 1
ATOM 1936 C C . TYR B 1 65 ? 2.045 18.891 15.555 1 98.31 65 TYR B C 1
ATOM 1938 O O . TYR B 1 65 ? 3.049 19.297 14.969 1 98.31 65 TYR B O 1
ATOM 1946 N N . ARG B 1 66 ? 2.039 17.922 16.422 1 97.31 66 ARG B N 1
ATOM 1947 C CA . ARG B 1 66 ? 3.281 17.25 16.781 1 97.31 66 ARG B CA 1
ATOM 1948 C C . ARG B 1 66 ? 3.908 16.562 15.555 1 97.31 66 ARG B C 1
ATOM 1950 O O . ARG B 1 66 ? 5.09 16.766 15.273 1 97.31 66 ARG B O 1
ATOM 1957 N N . GLU B 1 67 ? 3.158 15.695 14.789 1 95.88 67 GLU B N 1
ATOM 1958 C CA . GLU B 1 67 ? 3.662 14.977 13.625 1 95.88 67 GLU B CA 1
ATOM 1959 C C . GLU B 1 67 ? 4.133 15.945 12.539 1 95.88 67 GLU B C 1
ATOM 1961 O O . GLU B 1 67 ? 5.137 15.695 11.867 1 95.88 67 GLU B O 1
ATOM 1966 N N . LEU B 1 68 ? 3.369 17.062 12.336 1 97.69 68 LEU B N 1
ATOM 1967 C CA . LEU B 1 68 ? 3.771 18.062 11.352 1 97.69 68 LEU B CA 1
ATOM 1968 C C . LEU B 1 68 ? 5.148 18.625 11.688 1 97.69 68 LEU B C 1
ATOM 1970 O O . LEU B 1 68 ? 6.023 18.688 10.82 1 97.69 68 LEU B O 1
ATOM 1974 N N . TYR B 1 69 ? 5.305 18.984 12.961 1 97.88 69 TYR B N 1
ATOM 1975 C CA . TYR B 1 69 ? 6.574 19.547 13.406 1 97.88 69 TYR B CA 1
ATOM 1976 C C . TYR B 1 69 ? 7.691 18.516 13.297 1 97.88 69 TYR B C 1
ATOM 1978 O O . TYR B 1 69 ? 8.766 18.797 12.758 1 97.88 69 TYR B O 1
ATOM 1986 N N . GLU B 1 70 ? 7.48 17.312 13.719 1 96.06 70 GLU B N 1
ATOM 1987 C CA . GLU B 1 70 ? 8.492 16.25 13.75 1 96.06 70 GLU B CA 1
ATOM 1988 C C . GLU B 1 70 ? 8.969 15.914 12.344 1 96.06 70 GLU B C 1
ATOM 1990 O O . GLU B 1 70 ? 10.148 15.617 12.141 1 96.06 70 GLU B O 1
ATOM 1995 N N . GLU B 1 71 ? 8.055 15.969 11.367 1 94.81 71 GLU B N 1
ATOM 1996 C CA . GLU B 1 71 ? 8.391 15.492 10.023 1 94.81 71 GLU B CA 1
ATOM 1997 C C . GLU B 1 71 ? 8.891 16.641 9.141 1 94.81 71 GLU B C 1
ATOM 1999 O O . GLU B 1 71 ? 9.664 16.406 8.211 1 94.81 71 GLU B O 1
ATOM 2004 N N . THR B 1 72 ? 8.406 17.953 9.43 1 97.56 72 THR B N 1
ATOM 2005 C CA . THR B 1 72 ? 8.641 19 8.445 1 97.56 72 THR B CA 1
ATOM 2006 C C . THR B 1 72 ? 9.266 20.219 9.102 1 97.56 72 THR B C 1
ATOM 2008 O O . THR B 1 72 ? 9.734 21.141 8.414 1 97.56 72 THR B O 1
ATOM 2011 N N . GLY B 1 73 ? 9.266 20.297 10.438 1 97.81 73 GLY B N 1
ATOM 2012 C CA . GLY B 1 73 ? 9.734 21.484 11.141 1 97.81 73 GLY B CA 1
ATOM 2013 C C . GLY B 1 73 ? 8.703 22.594 11.195 1 97.81 73 GLY B C 1
ATOM 2014 O O . GLY B 1 73 ? 8.891 23.594 11.898 1 97.81 73 GLY B O 1
ATOM 2015 N N . ILE B 1 74 ? 7.559 22.484 10.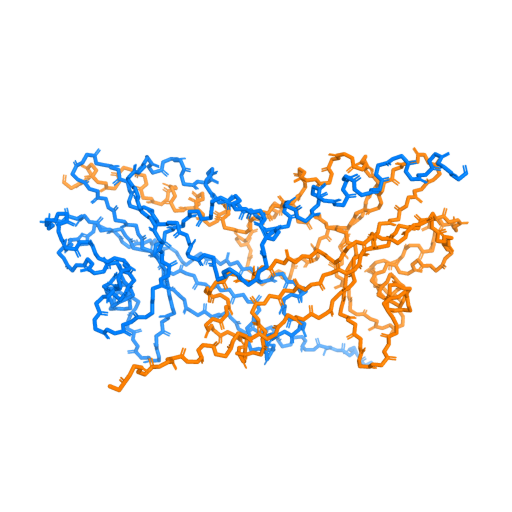508 1 98.06 74 ILE B N 1
ATOM 2016 C CA . ILE B 1 74 ? 6.547 23.531 10.422 1 98.06 74 ILE B CA 1
ATOM 2017 C C . ILE B 1 74 ? 5.852 23.688 11.773 1 98.06 74 ILE B C 1
ATOM 2019 O O . ILE B 1 74 ? 5.371 22.703 12.352 1 98.06 74 ILE B O 1
ATOM 2023 N N . ARG B 1 75 ? 5.797 24.828 12.25 1 96.81 75 ARG B N 1
ATOM 2024 C CA . ARG B 1 75 ? 5.133 25.141 13.508 1 96.81 75 ARG B CA 1
ATOM 2025 C C . ARG B 1 75 ? 4.137 26.281 13.344 1 96.81 75 ARG B C 1
ATOM 2027 O O . ARG B 1 75 ? 3.133 26.344 14.055 1 96.81 75 ARG B O 1
ATOM 2034 N N . SER B 1 76 ? 4.453 27.219 12.445 1 98.06 76 SER B N 1
ATOM 2035 C CA . SER B 1 76 ? 3.615 28.391 12.219 1 98.06 76 SER B CA 1
ATOM 2036 C C . SER B 1 76 ? 2.451 28.062 11.289 1 98.06 76 SER B C 1
ATOM 2038 O O . SER B 1 76 ? 2.566 28.203 10.07 1 98.06 76 SER B O 1
ATOM 2040 N N . VAL B 1 77 ? 1.365 27.656 11.914 1 97.81 77 VAL B N 1
ATOM 2041 C CA . VAL B 1 77 ? 0.201 27.312 11.102 1 97.81 77 VAL B CA 1
ATOM 2042 C C . VAL B 1 77 ? -1.074 27.75 11.812 1 97.81 77 VAL B C 1
ATOM 2044 O O . VAL B 1 77 ? -1.086 27.922 13.039 1 97.81 77 VAL B O 1
ATOM 2047 N N . LYS B 1 78 ? -2.086 27.984 11.055 1 97.56 78 LYS B N 1
ATOM 2048 C CA . LYS B 1 78 ? -3.439 28.234 11.539 1 97.56 78 LYS B CA 1
ATOM 2049 C C . LYS B 1 78 ? -4.395 27.125 11.086 1 97.56 78 LYS B C 1
ATOM 2051 O O . LYS B 1 78 ? -4.414 26.766 9.906 1 97.56 78 LYS B O 1
ATOM 2056 N N . LEU B 1 79 ? -5.152 26.625 11.969 1 97.75 79 LEU B N 1
ATOM 2057 C CA . LEU B 1 79 ? -6.113 25.578 11.633 1 97.75 79 LEU B CA 1
ATOM 2058 C C . LEU B 1 79 ? -7.223 26.125 10.742 1 97.75 79 LEU B C 1
ATOM 2060 O O . LEU B 1 79 ? -7.828 27.156 11.062 1 97.75 79 LEU B O 1
ATOM 2064 N N . ILE B 1 80 ? -7.441 25.547 9.656 1 96.94 80 ILE B N 1
ATOM 2065 C CA . ILE B 1 80 ? -8.516 25.922 8.742 1 96.94 80 ILE B CA 1
ATOM 2066 C C . ILE B 1 80 ? -9.734 25.047 8.992 1 96.94 80 ILE B C 1
ATOM 2068 O O . ILE B 1 80 ? -10.852 25.547 9.156 1 96.94 80 ILE B O 1
ATOM 2072 N N . LYS B 1 81 ? -9.484 23.688 8.977 1 96.94 81 LYS B N 1
ATOM 2073 C CA . LYS B 1 81 ? -10.617 22.766 8.977 1 96.94 81 LYS B CA 1
ATOM 2074 C C . LYS B 1 81 ? -10.18 21.359 9.43 1 96.94 81 LYS B C 1
ATOM 2076 O O . LYS B 1 81 ? -9.094 20.906 9.07 1 96.94 81 LYS B O 1
ATOM 2081 N N . GLU B 1 82 ? -10.969 20.766 10.242 1 97.31 82 GLU B N 1
ATOM 2082 C CA . GLU B 1 82 ? -10.883 19.344 10.555 1 97.31 82 GLU B CA 1
ATOM 2083 C C . GLU B 1 82 ? -11.852 18.531 9.711 1 97.31 82 GLU B C 1
ATOM 2085 O O . GLU B 1 82 ? -13.016 18.906 9.555 1 97.31 82 GLU B O 1
ATOM 2090 N N . ALA B 1 83 ? -11.344 17.5 9.133 1 96.62 83 ALA B N 1
ATOM 2091 C CA . ALA B 1 83 ? -12.227 16.641 8.344 1 96.62 83 ALA B CA 1
ATOM 2092 C C . ALA B 1 83 ? -13.406 16.156 9.18 1 96.62 83 ALA B C 1
ATOM 2094 O O . ALA B 1 83 ? -13.242 15.82 10.352 1 96.62 83 ALA B O 1
ATOM 2095 N N . GLN B 1 84 ? -14.531 16.031 8.57 1 94.12 84 GLN B N 1
ATOM 2096 C CA . GLN B 1 84 ? -15.758 15.625 9.258 1 94.12 84 GLN B CA 1
ATOM 2097 C C . GLN B 1 84 ? -15.68 14.164 9.703 1 94.12 84 GLN B C 1
ATOM 2099 O O . GLN B 1 84 ? -16.094 13.828 10.82 1 94.12 84 GLN B O 1
ATOM 2104 N N . ASN B 1 85 ? -15.133 13.328 8.852 1 92.44 85 ASN B N 1
ATOM 2105 C CA . ASN B 1 85 ? -15.117 11.898 9.125 1 92.44 85 ASN B CA 1
ATOM 2106 C C . ASN B 1 85 ? -13.695 11.352 9.18 1 92.44 85 ASN B C 1
ATOM 2108 O O . ASN B 1 85 ? -12.758 12.008 8.719 1 92.44 85 ASN B O 1
ATOM 2112 N N . TRP B 1 86 ? -13.586 10.266 9.898 1 93.69 86 TRP B N 1
ATOM 2113 C CA . TRP B 1 86 ? -12.367 9.469 9.781 1 93.69 86 TRP B CA 1
ATOM 2114 C C . TRP B 1 86 ? -12.312 8.758 8.438 1 93.69 86 TRP B C 1
ATOM 2116 O O . TRP B 1 86 ? -13.336 8.305 7.922 1 93.69 86 TRP B O 1
ATOM 2126 N N . PHE B 1 87 ? -11.141 8.75 7.828 1 89.69 87 PHE B N 1
ATOM 2127 C CA . PHE B 1 87 ? -10.93 7.992 6.598 1 89.69 87 PHE B CA 1
ATOM 2128 C C . PHE B 1 87 ? -10.281 6.645 6.895 1 89.69 87 PHE B C 1
ATOM 2130 O O . PHE B 1 87 ? -9.219 6.582 7.516 1 89.69 87 PHE B O 1
ATOM 2137 N N . TYR B 1 88 ? -10.898 5.605 6.48 1 84.56 88 TYR B N 1
ATOM 2138 C CA . TYR B 1 88 ? -10.445 4.258 6.789 1 84.56 88 TYR B CA 1
ATOM 2139 C C . TYR B 1 88 ? -9.82 3.596 5.566 1 84.56 88 TYR B C 1
ATOM 2141 O O . TYR B 1 88 ? -10.273 3.814 4.438 1 84.56 88 TYR B O 1
ATOM 2149 N N . TYR B 1 89 ? -8.812 2.785 5.812 1 78.81 89 TYR B N 1
ATOM 2150 C CA . TYR B 1 89 ? -8.359 1.844 4.793 1 78.81 89 TYR B CA 1
ATOM 2151 C C . TYR B 1 89 ? -7.746 0.603 5.43 1 78.81 89 TYR B C 1
ATOM 2153 O O . TYR B 1 89 ? -7.16 0.679 6.512 1 78.81 89 TYR B O 1
ATOM 2161 N N . ASP B 1 90 ? -7.859 -0.475 4.73 1 74.25 90 ASP B N 1
ATOM 2162 C CA . ASP B 1 90 ? -7.316 -1.75 5.188 1 74.25 90 ASP B CA 1
ATOM 2163 C C . ASP B 1 90 ? -5.883 -1.945 4.691 1 74.25 90 ASP B C 1
ATOM 2165 O O . ASP B 1 90 ? -5.547 -1.531 3.58 1 74.25 90 ASP B O 1
ATOM 2169 N N . PHE B 1 91 ? -5.152 -2.596 5.559 1 70.69 91 PHE B N 1
ATOM 2170 C CA . PHE B 1 91 ? -3.846 -3.035 5.082 1 70.69 91 PHE B CA 1
ATOM 2171 C C . PHE B 1 91 ? -3.988 -4.23 4.148 1 70.69 91 PHE B C 1
ATOM 2173 O O . PHE B 1 91 ? -4.863 -5.078 4.344 1 70.69 91 PHE B O 1
ATOM 2180 N N . PRO B 1 92 ? -3.174 -4.234 3.08 1 64.75 92 PRO B N 1
ATOM 2181 C CA . PRO B 1 92 ? -3.178 -5.465 2.287 1 64.75 92 PRO B CA 1
ATOM 2182 C C . PRO B 1 92 ? -2.957 -6.715 3.137 1 64.75 92 PRO B C 1
ATOM 2184 O O . PRO B 1 92 ? -2.188 -6.684 4.102 1 64.75 92 PRO B O 1
ATOM 2187 N N . GLN B 1 93 ? -3.691 -7.727 2.863 1 62.09 93 GLN B N 1
ATOM 2188 C CA . GLN B 1 93 ? -3.643 -8.969 3.631 1 62.09 93 GLN B CA 1
ATOM 2189 C C . GLN B 1 93 ? -2.211 -9.477 3.771 1 62.09 93 GLN B C 1
ATOM 2191 O O . GLN B 1 93 ? -1.835 -10.008 4.816 1 62.09 93 GLN B O 1
ATOM 2196 N N . GLU B 1 94 ? -1.498 -9.352 2.623 1 61.88 94 GLU B N 1
ATOM 2197 C CA . GLU B 1 94 ? -0.118 -9.828 2.641 1 61.88 94 GLU B CA 1
ATOM 2198 C C . GLU B 1 94 ? 0.699 -9.117 3.715 1 61.88 94 GLU B C 1
ATOM 2200 O O . GLU B 1 94 ? 1.687 -9.656 4.215 1 61.88 94 GLU B O 1
ATOM 2205 N N . LEU B 1 95 ? 0.244 -7.918 4.02 1 61.06 95 LEU B N 1
ATOM 2206 C CA . LEU B 1 95 ? 0.932 -7.137 5.039 1 61.06 95 LEU B CA 1
ATOM 2207 C C . LEU B 1 95 ? 0.439 -7.504 6.434 1 61.06 95 LEU B C 1
ATOM 2209 O O . LEU B 1 95 ? 1.194 -7.426 7.406 1 61.06 95 LEU B O 1
ATOM 2213 N N . VAL B 1 96 ? -0.867 -7.875 6.445 1 58.59 96 VAL B N 1
ATOM 2214 C CA . VAL B 1 96 ? -1.494 -8.203 7.719 1 58.59 96 VAL B CA 1
ATOM 2215 C C . VAL B 1 96 ? -0.96 -9.547 8.227 1 58.59 96 VAL B C 1
ATOM 2217 O O . VAL B 1 96 ? -0.736 -9.719 9.422 1 58.59 96 VAL B O 1
ATOM 2220 N N . ALA B 1 97 ? -0.965 -10.547 7.348 1 54.19 97 ALA B N 1
ATOM 2221 C CA . ALA B 1 97 ? -0.54 -11.891 7.727 1 54.19 97 ALA B CA 1
ATOM 2222 C C . ALA B 1 97 ? 0.876 -11.875 8.297 1 54.19 97 ALA B C 1
ATOM 2224 O O . ALA B 1 97 ? 1.24 -12.742 9.094 1 54.19 97 ALA B O 1
ATOM 2225 N N . CYS B 1 98 ? 1.708 -11.141 7.641 1 49.25 98 CYS B N 1
ATOM 2226 C CA . CYS B 1 98 ? 3.117 -11.172 8.016 1 49.25 98 CYS B CA 1
ATOM 2227 C C . CYS B 1 98 ? 3.34 -10.492 9.359 1 49.25 98 CYS B C 1
ATOM 2229 O O . CYS B 1 98 ? 4.121 -10.977 10.18 1 49.25 98 CYS B O 1
ATOM 2231 N N . THR B 1 99 ? 3.066 -9.227 9.312 1 47.62 99 THR B N 1
ATOM 2232 C CA . THR B 1 99 ? 3.783 -8.344 10.234 1 47.62 99 THR B CA 1
ATOM 2233 C C . THR B 1 99 ? 2.869 -7.887 11.367 1 47.62 99 THR B C 1
ATOM 2235 O O . THR B 1 99 ? 3.336 -7.602 12.469 1 47.62 99 THR B O 1
ATOM 2238 N N . LEU B 1 100 ? 1.695 -7.66 10.93 1 48.53 100 LEU B N 1
ATOM 2239 C CA . LEU B 1 100 ? 1.014 -6.793 11.883 1 48.53 100 LEU B CA 1
ATOM 2240 C C . LEU B 1 100 ? 0.629 -7.566 13.141 1 48.53 100 LEU B C 1
ATOM 2242 O O . LEU B 1 100 ? -0.048 -8.594 13.062 1 48.53 100 LEU B O 1
ATOM 2246 N N . SER B 1 101 ? 1.733 -8.078 13.773 1 50.84 101 SER B N 1
ATOM 2247 C CA . SER B 1 101 ? 1.461 -8.703 15.07 1 50.84 101 SER B CA 1
ATOM 2248 C C . SER B 1 101 ? -0.038 -8.867 15.297 1 50.84 101 SER B C 1
ATOM 2250 O O . SER B 1 101 ? -0.503 -8.867 16.438 1 50.84 101 SER B O 1
ATOM 2252 N N . ASN B 1 102 ? -0.757 -8.992 14.008 1 57 102 ASN B N 1
ATOM 2253 C CA . ASN B 1 102 ? -2.188 -9.227 14.188 1 57 102 ASN B CA 1
ATOM 2254 C C . ASN B 1 102 ? -2.828 -8.156 15.055 1 57 102 ASN B C 1
ATOM 2256 O O . ASN B 1 102 ? -3.771 -8.43 15.797 1 57 102 ASN B O 1
ATOM 2260 N N . LYS B 1 103 ? -2.111 -6.938 15.047 1 67.31 103 LYS B N 1
ATOM 2261 C CA . LYS B 1 103 ? -2.668 -5.957 15.977 1 67.31 103 LYS B CA 1
ATOM 2262 C C . LYS B 1 103 ? -3.74 -5.109 15.305 1 67.31 103 LYS B C 1
ATOM 2264 O O . LYS B 1 103 ? -4.781 -4.82 15.898 1 67.31 103 LYS B O 1
ATOM 2269 N N . TYR B 1 104 ? -3.441 -4.812 14.023 1 73.94 104 TYR B N 1
ATOM 2270 C CA . TYR B 1 104 ? -4.387 -3.928 13.352 1 73.94 104 TYR B CA 1
ATOM 2271 C C . TYR B 1 104 ? -4.75 -4.469 11.969 1 73.94 104 TYR B C 1
ATOM 2273 O O . TYR B 1 104 ? -3.922 -5.086 11.297 1 73.94 104 TYR B O 1
ATOM 2281 N N . CYS B 1 105 ? -5.895 -4.227 11.508 1 74.69 105 CYS B N 1
ATOM 2282 C CA . CYS B 1 105 ? -6.359 -4.656 10.195 1 74.69 105 CYS B CA 1
ATOM 2283 C C . CYS B 1 105 ? -6.188 -3.543 9.164 1 74.69 105 CYS B C 1
ATOM 2285 O O . CYS B 1 105 ? -6.285 -3.785 7.961 1 74.69 105 CYS B O 1
ATOM 2287 N N . GLY B 1 106 ? -5.934 -2.357 9.609 1 78.19 106 GLY B N 1
ATOM 2288 C CA . GLY B 1 106 ? -5.809 -1.158 8.805 1 78.19 106 GLY B CA 1
ATOM 2289 C C . GLY B 1 106 ? -5.613 0.101 9.625 1 78.19 106 GLY B C 1
ATOM 2290 O O . GLY B 1 106 ? -5.164 0.036 10.773 1 78.19 106 GLY B O 1
ATOM 2291 N N . GLN B 1 107 ? -5.816 1.229 8.961 1 81.62 107 GLN B N 1
ATOM 2292 C CA . GLN B 1 107 ? -5.695 2.506 9.656 1 81.62 107 GLN B CA 1
ATOM 2293 C C . GLN B 1 107 ? -6.941 3.365 9.453 1 81.62 107 GLN B C 1
ATOM 2295 O O . GLN B 1 107 ? -7.629 3.24 8.438 1 81.62 107 GLN B O 1
ATOM 2300 N N . MET B 1 108 ? -7.238 4.086 10.523 1 88.56 108 MET B N 1
ATOM 2301 C CA . MET B 1 108 ? -8.188 5.188 10.398 1 88.56 108 MET B CA 1
ATOM 2302 C C . MET B 1 108 ? -7.488 6.531 10.594 1 88.56 108 MET B C 1
ATOM 2304 O O . MET B 1 108 ? -6.652 6.672 11.492 1 88.56 108 MET B O 1
ATOM 2308 N N . GLN B 1 109 ? -7.766 7.488 9.734 1 92.25 109 GLN B N 1
ATOM 2309 C CA . GLN B 1 109 ? -7.039 8.75 9.742 1 92.25 109 GLN B CA 1
ATOM 2310 C C . GLN B 1 109 ? -7.988 9.93 9.938 1 92.25 109 GLN B C 1
ATOM 2312 O O . GLN B 1 109 ? -9 10.039 9.242 1 92.25 109 GLN B O 1
ATOM 2317 N N . LYS B 1 110 ? -7.707 10.75 10.906 1 96.94 110 LYS B N 1
ATOM 2318 C CA . LYS B 1 110 ? -8.328 12.07 11.023 1 96.94 110 LYS B CA 1
ATOM 2319 C C . LYS B 1 110 ? -7.48 13.133 10.336 1 96.94 110 LYS B C 1
ATOM 2321 O O . LYS B 1 110 ? -6.301 13.305 10.656 1 96.94 110 LYS B O 1
ATOM 2326 N N . TRP B 1 111 ? -8.047 13.828 9.359 1 97.75 111 TRP B N 1
ATOM 2327 C CA . TRP B 1 111 ? -7.285 14.773 8.547 1 97.75 111 TRP B CA 1
ATOM 2328 C C . TRP B 1 111 ? -7.547 16.203 9 1 97.75 111 TRP B C 1
ATOM 2330 O O . TRP B 1 111 ? -8.68 16.562 9.352 1 97.75 111 TRP B O 1
ATOM 2340 N N . PHE B 1 112 ? -6.57 17.031 8.969 1 98.38 112 PHE B N 1
ATOM 2341 C CA . PHE B 1 112 ? -6.633 18.453 9.312 1 98.38 112 PHE B CA 1
ATOM 2342 C C . PHE B 1 112 ? -6 19.297 8.219 1 98.38 112 PHE B C 1
ATOM 2344 O O . PHE B 1 112 ? -4.961 18.938 7.664 1 98.38 112 PHE B O 1
ATOM 2351 N N . ALA B 1 113 ? -6.594 20.391 7.914 1 98.25 113 ALA B N 1
ATOM 2352 C CA . ALA B 1 113 ? -6.023 21.375 7.004 1 98.25 113 ALA B CA 1
ATOM 2353 C C . ALA B 1 113 ? -5.531 22.609 7.77 1 98.25 113 ALA B C 1
ATOM 2355 O O . ALA B 1 113 ? -6.242 23.141 8.625 1 98.25 113 ALA B O 1
ATOM 2356 N N . PHE B 1 114 ? -4.367 23.016 7.457 1 98.31 114 PHE B N 1
ATOM 2357 C CA . PHE B 1 114 ? -3.752 24.188 8.062 1 98.31 114 PHE B CA 1
ATOM 2358 C C . PHE B 1 114 ? -3.324 25.188 6.996 1 98.31 114 PHE B C 1
ATOM 2360 O O . PHE B 1 114 ? -3.066 24.812 5.852 1 98.31 114 PHE B O 1
ATOM 2367 N N . GLN B 1 115 ? -3.252 26.406 7.375 1 97.69 115 GLN B N 1
ATOM 2368 C CA . GLN B 1 115 ? -2.598 27.438 6.59 1 97.69 115 GLN B CA 1
ATOM 2369 C C . GLN B 1 115 ? -1.192 27.719 7.113 1 97.69 115 GLN B C 1
ATOM 2371 O O . GLN B 1 115 ? -1.007 27.969 8.305 1 97.69 115 GLN B O 1
ATOM 2376 N N . PHE B 1 116 ? -0.2 27.594 6.223 1 97.94 116 PHE B N 1
ATOM 2377 C CA . PHE B 1 116 ? 1.167 27.953 6.586 1 97.94 116 PHE B CA 1
ATOM 2378 C C . PHE B 1 116 ? 1.308 29.453 6.746 1 97.94 116 PHE B C 1
ATOM 2380 O O . PHE B 1 116 ? 0.993 30.219 5.828 1 97.94 116 PHE B O 1
ATOM 2387 N N . THR B 1 117 ? 1.741 29.875 7.867 1 97.44 117 THR B N 1
ATOM 2388 C CA . THR B 1 117 ? 1.849 31.312 8.133 1 97.44 117 THR B CA 1
ATOM 2389 C C . THR B 1 117 ? 3.293 31.703 8.438 1 97.44 117 THR B C 1
ATOM 2391 O O . THR B 1 117 ? 3.572 32.844 8.797 1 97.44 117 THR B O 1
ATOM 2394 N N . GLY B 1 118 ? 4.152 30.75 8.391 1 97 118 GLY B N 1
ATOM 2395 C CA . GLY B 1 118 ? 5.543 31 8.734 1 97 118 GLY B CA 1
ATOM 2396 C C . GLY B 1 118 ? 6.41 31.297 7.523 1 97 118 GLY B C 1
ATOM 2397 O O . GLY B 1 118 ? 5.91 31.703 6.477 1 97 118 GLY B O 1
ATOM 2398 N N . GLU B 1 119 ? 7.719 31.281 7.773 1 96.75 119 GLU B N 1
ATOM 2399 C CA . GLU B 1 119 ? 8.711 31.438 6.719 1 96.75 119 GLU B CA 1
ATOM 2400 C C . GLU B 1 119 ? 9.18 30.094 6.184 1 96.75 119 GLU B C 1
ATOM 2402 O O . GLU B 1 119 ? 9.242 29.109 6.926 1 96.75 119 GLU B O 1
ATOM 2407 N N . LEU B 1 120 ? 9.531 30.078 4.93 1 96.19 120 LEU B N 1
ATOM 2408 C CA . LEU B 1 120 ? 9.961 28.844 4.293 1 96.19 120 LEU B CA 1
ATOM 2409 C C . LEU B 1 120 ? 11.141 28.234 5.043 1 96.19 120 LEU B C 1
ATOM 2411 O O . LEU B 1 120 ? 11.32 27.016 5.031 1 96.19 120 LEU B O 1
ATOM 2415 N N . SER B 1 121 ? 11.891 29.094 5.75 1 95.75 121 SER B N 1
ATOM 2416 C CA . SER B 1 121 ? 13.047 28.609 6.496 1 95.75 121 SER B CA 1
ATOM 2417 C C . SER B 1 121 ? 12.633 27.703 7.641 1 95.75 121 SER B C 1
ATOM 2419 O O . SER B 1 121 ? 13.453 26.953 8.172 1 95.75 121 SER B O 1
ATOM 2421 N N . GLU B 1 122 ? 11.32 27.75 8.008 1 95.5 122 GLU B N 1
ATOM 2422 C CA . GLU B 1 122 ? 10.766 26.891 9.047 1 95.5 122 GLU B CA 1
ATOM 2423 C C . GLU B 1 122 ? 10.719 25.422 8.586 1 95.5 122 GLU B C 1
ATOM 2425 O O . GLU B 1 122 ? 10.734 24.516 9.406 1 95.5 122 GLU B O 1
ATOM 2430 N N . ILE B 1 123 ? 10.672 25.234 7.316 1 97.81 123 ILE B N 1
ATOM 2431 C CA . ILE B 1 123 ? 10.5 23.906 6.758 1 97.81 123 ILE B CA 1
ATOM 2432 C C . ILE B 1 123 ? 11.852 23.188 6.695 1 97.81 123 ILE B C 1
ATOM 2434 O O . ILE B 1 123 ? 12.719 23.562 5.898 1 97.81 123 ILE B O 1
ATOM 2438 N N . VAL B 1 124 ? 12.078 22.281 7.59 1 97.06 124 VAL B N 1
ATOM 2439 C CA . VAL B 1 124 ? 13.297 21.484 7.688 1 97.06 124 VAL B CA 1
ATOM 2440 C C . VAL B 1 124 ? 12.945 20 7.723 1 97.06 124 VAL B C 1
ATOM 2442 O O . VAL B 1 124 ? 12.422 19.5 8.727 1 97.06 124 VAL B O 1
ATOM 2445 N N . ILE B 1 125 ? 13.273 19.297 6.688 1 95.62 125 ILE B N 1
ATOM 2446 C CA . ILE B 1 125 ? 12.781 17.922 6.57 1 95.62 125 ILE B CA 1
ATOM 2447 C C . ILE B 1 125 ? 13.945 16.953 6.723 1 95.62 125 ILE B C 1
ATOM 2449 O O . ILE B 1 125 ? 13.734 15.758 6.977 1 95.62 125 ILE B O 1
ATOM 2453 N N . ASN B 1 126 ? 15.156 17.422 6.496 1 92.81 126 ASN B N 1
ATOM 2454 C CA . ASN B 1 126 ? 16.312 16.547 6.523 1 92.81 126 ASN B CA 1
ATOM 2455 C C . ASN B 1 126 ? 17.594 17.297 6.883 1 92.81 126 ASN B C 1
ATOM 2457 O O . ASN B 1 126 ? 18.219 17.906 6.016 1 92.81 126 ASN B O 1
ATOM 2461 N N . PRO B 1 127 ? 17.906 17.234 8.117 1 92.5 127 PRO B N 1
ATOM 2462 C CA . PRO B 1 127 ? 17.234 16.562 9.234 1 92.5 127 PRO B CA 1
ATOM 2463 C C . PRO B 1 127 ? 16.062 17.359 9.789 1 92.5 127 PRO B C 1
ATOM 2465 O O . PRO B 1 127 ? 16.094 18.594 9.797 1 92.5 127 PRO B O 1
ATOM 2468 N N . PRO B 1 128 ? 15.062 16.656 10.18 1 93.44 128 PRO B N 1
ATOM 2469 C CA . PRO B 1 128 ? 13.984 17.359 10.867 1 93.44 128 PRO B CA 1
ATOM 2470 C C . PRO B 1 128 ? 14.375 17.828 12.266 1 93.44 128 PRO B C 1
ATOM 2472 O O . PRO B 1 128 ? 15.477 17.531 12.734 1 93.44 128 PRO B O 1
ATOM 2475 N N . PRO B 1 129 ? 13.5 18.578 12.883 1 93.62 129 PRO B N 1
ATOM 2476 C CA . PRO B 1 129 ? 13.859 19.125 14.188 1 93.62 129 PRO B CA 1
ATOM 2477 C C . PRO B 1 129 ? 13.93 18.062 15.281 1 93.62 129 PRO B C 1
ATOM 2479 O O . PRO B 1 129 ? 13.344 16.984 15.133 1 93.62 129 PRO B O 1
ATOM 2482 N N . ASP B 1 130 ? 14.805 18.344 16.344 1 94.56 130 ASP B N 1
ATOM 2483 C CA . ASP B 1 130 ? 14.836 17.672 17.625 1 94.56 130 ASP B CA 1
ATOM 2484 C C . ASP B 1 130 ? 15.281 16.219 17.469 1 94.56 130 ASP B C 1
ATOM 2486 O O . ASP B 1 130 ? 14.789 15.328 18.172 1 94.56 130 ASP B O 1
ATOM 2490 N N . GLY B 1 131 ? 16.047 15.938 16.547 1 90.94 131 GLY B N 1
ATOM 2491 C CA . GLY B 1 131 ? 16.641 14.617 16.406 1 90.94 131 GLY B CA 1
ATOM 2492 C C . GLY B 1 131 ? 15.688 13.594 15.82 1 90.94 131 GLY B C 1
ATOM 2493 O O . GLY B 1 131 ? 15.953 12.391 15.867 1 90.94 131 GLY B O 1
ATOM 2494 N N . ASN B 1 132 ? 14.57 14.094 15.328 1 89.38 132 ASN B N 1
ATOM 2495 C CA . ASN B 1 132 ? 13.641 13.164 14.695 1 89.38 132 ASN B CA 1
ATOM 2496 C C . ASN B 1 132 ? 14.211 12.578 13.406 1 89.38 132 ASN B C 1
ATOM 2498 O O . ASN B 1 132 ? 15.062 13.203 12.766 1 89.38 132 ASN B O 1
ATOM 2502 N N . LYS B 1 133 ? 13.766 11.453 13.062 1 83.69 133 LYS B N 1
ATOM 2503 C CA . LYS B 1 133 ? 14.242 10.789 11.852 1 83.69 133 LYS B CA 1
ATOM 2504 C C . LYS B 1 133 ? 13.648 11.422 10.602 1 83.69 133 LYS B C 1
ATOM 2506 O O . LYS B 1 133 ? 12.445 11.695 10.547 1 83.69 133 LYS B O 1
ATOM 2511 N N . ALA B 1 134 ? 14.531 11.586 9.656 1 88.75 134 ALA B N 1
ATOM 2512 C CA . ALA B 1 134 ? 14.07 12.156 8.391 1 88.75 134 ALA B CA 1
ATOM 2513 C C . ALA B 1 134 ? 13.148 11.188 7.656 1 88.75 134 ALA B C 1
ATOM 2515 O O . ALA B 1 134 ? 13.438 9.992 7.562 1 88.75 134 ALA B O 1
ATOM 2516 N N . GLU B 1 135 ? 12.031 11.703 7.145 1 85.62 135 GLU B N 1
ATOM 2517 C CA . GLU B 1 135 ? 11.078 10.898 6.383 1 85.62 135 GLU B CA 1
ATOM 2518 C C . GLU B 1 135 ? 11.008 11.359 4.93 1 85.62 135 GLU B C 1
ATOM 2520 O O . GLU B 1 135 ? 10.562 10.617 4.055 1 85.62 135 GLU B O 1
ATOM 2525 N N . PHE B 1 136 ? 11.43 12.594 4.715 1 89.56 136 PHE B N 1
ATOM 2526 C CA . PHE B 1 136 ? 11.352 13.195 3.387 1 89.56 136 PHE B CA 1
ATOM 2527 C C . PHE B 1 136 ? 12.719 13.68 2.932 1 89.56 136 PHE B C 1
ATOM 2529 O O . PHE B 1 136 ? 13.555 14.055 3.754 1 89.56 136 PHE B O 1
ATOM 2536 N N . ASP B 1 137 ? 12.945 13.617 1.573 1 89.69 137 ASP B N 1
ATOM 2537 C CA . ASP B 1 137 ? 14.203 14.148 1.062 1 89.69 137 ASP B CA 1
ATOM 2538 C C . ASP B 1 137 ? 13.969 15.383 0.197 1 89.69 137 ASP B C 1
ATOM 2540 O O . ASP B 1 137 ? 14.906 16.141 -0.085 1 89.69 137 ASP B O 1
ATOM 2544 N N . GLN B 1 138 ? 12.766 15.555 -0.233 1 93.25 138 GLN B N 1
ATOM 2545 C CA . GLN B 1 138 ? 12.344 16.719 -0.994 1 93.25 138 GLN B CA 1
ATOM 2546 C C . GLN B 1 138 ? 10.914 17.125 -0.655 1 93.25 138 GLN B C 1
ATOM 2548 O O . GLN B 1 138 ? 10.164 16.328 -0.082 1 93.25 138 GLN B O 1
ATOM 2553 N N . TRP B 1 139 ? 10.586 18.344 -0.894 1 96.06 139 TRP B N 1
ATOM 2554 C CA . TRP B 1 139 ? 9.203 18.781 -0.764 1 96.06 139 TRP B CA 1
ATOM 2555 C C . TRP B 1 139 ? 8.852 19.828 -1.827 1 96.06 139 TRP B C 1
ATOM 2557 O O . TRP B 1 139 ? 9.742 20.422 -2.426 1 96.06 139 TRP B O 1
ATOM 2567 N N . LYS B 1 140 ? 7.625 19.984 -2.133 1 97 140 LYS B N 1
ATOM 2568 C CA . LYS B 1 140 ? 7.121 20.984 -3.062 1 97 140 LYS B CA 1
ATOM 2569 C C . LYS B 1 140 ? 5.672 21.344 -2.75 1 97 140 LYS B C 1
ATOM 2571 O O . LYS B 1 140 ? 5.027 20.688 -1.922 1 97 140 LYS B O 1
ATOM 2576 N N . TRP B 1 141 ? 5.27 22.438 -3.328 1 97.44 141 TRP B N 1
ATOM 2577 C CA . TRP B 1 141 ? 3.867 22.844 -3.289 1 97.44 141 TRP B CA 1
ATOM 2578 C C . TRP B 1 141 ? 3.139 22.406 -4.555 1 97.44 141 TRP B C 1
ATOM 2580 O O . TRP B 1 141 ? 3.621 22.641 -5.668 1 97.44 141 TRP B O 1
ATOM 2590 N N . ILE B 1 142 ? 1.967 21.797 -4.395 1 97.19 142 ILE B N 1
ATOM 2591 C CA . ILE B 1 142 ? 1.198 21.375 -5.559 1 97.19 142 ILE B CA 1
ATOM 2592 C C . ILE B 1 142 ? -0.262 21.781 -5.395 1 97.19 142 ILE B C 1
ATOM 2594 O O . ILE B 1 142 ? -0.664 22.266 -4.328 1 97.19 142 ILE B O 1
ATOM 2598 N N . ASP B 1 143 ? -1.06 21.656 -6.457 1 96.44 143 ASP B N 1
ATOM 2599 C CA . ASP B 1 143 ? -2.5 21.875 -6.355 1 96.44 143 ASP B CA 1
ATOM 2600 C C . ASP B 1 143 ? -3.162 20.781 -5.527 1 96.44 143 ASP B C 1
ATOM 2602 O O . ASP B 1 143 ? -2.803 19.609 -5.637 1 96.44 143 ASP B O 1
ATOM 2606 N N . LEU B 1 144 ? -4.105 21.156 -4.711 1 96.56 144 LEU B N 1
ATOM 2607 C CA . LEU B 1 144 ? -4.863 20.203 -3.906 1 96.56 144 LEU B CA 1
ATOM 2608 C C . LEU B 1 144 ? -5.434 19.094 -4.777 1 96.56 144 LEU B C 1
ATOM 2610 O O . LEU B 1 144 ? -5.367 17.906 -4.406 1 96.56 144 LEU B O 1
ATOM 2614 N N . GLU B 1 145 ? -5.875 19.422 -5.98 1 95.56 145 GLU B N 1
ATOM 2615 C CA . GLU B 1 145 ? -6.562 18.5 -6.875 1 95.56 145 GLU B CA 1
ATOM 2616 C C . GLU B 1 145 ? -5.598 17.453 -7.438 1 95.56 145 GLU B C 1
ATOM 2618 O O . GLU B 1 145 ? -6.027 16.438 -7.969 1 95.56 145 GLU B O 1
ATOM 2623 N N . SER B 1 146 ? -4.344 17.703 -7.316 1 94.56 146 SER B N 1
ATOM 2624 C CA . SER B 1 146 ? -3.34 16.812 -7.879 1 94.56 146 SER B CA 1
ATOM 2625 C C . SER B 1 146 ? -2.979 15.703 -6.895 1 94.56 146 SER B C 1
ATOM 2627 O O . SER B 1 146 ? -2.266 14.758 -7.25 1 94.56 146 SER B O 1
ATOM 2629 N N . LEU B 1 147 ? -3.516 15.758 -5.676 1 93.31 147 LEU B N 1
ATOM 2630 C CA . LEU B 1 147 ? -3.111 14.844 -4.617 1 93.31 147 LEU B CA 1
ATOM 2631 C C . LEU B 1 147 ? -3.322 13.391 -5.043 1 93.31 147 LEU B C 1
ATOM 2633 O O . LEU B 1 147 ? -2.412 12.57 -4.934 1 93.31 147 LEU B O 1
ATOM 2637 N N . PRO B 1 148 ? -4.465 13.016 -5.629 1 89.25 148 PRO B N 1
ATOM 2638 C CA . PRO B 1 148 ? -4.668 11.609 -5.984 1 89.25 148 PRO B CA 1
ATOM 2639 C C . PRO B 1 148 ? -3.668 11.109 -7.023 1 89.25 148 PRO B C 1
ATOM 2641 O O . PRO B 1 148 ? -3.334 9.922 -7.043 1 89.25 148 PRO B O 1
ATOM 2644 N N . SER B 1 149 ? -3.104 11.984 -7.82 1 86.06 149 SER B N 1
ATOM 2645 C CA . SER B 1 149 ? -2.223 11.594 -8.914 1 86.06 149 SER B CA 1
ATOM 2646 C C . SER B 1 149 ? -0.812 11.305 -8.414 1 86.06 149 SER B C 1
ATOM 2648 O O . SER B 1 149 ? -0.019 10.664 -9.117 1 86.06 149 SER B O 1
ATOM 2650 N N . ILE B 1 150 ? -0.504 11.68 -7.203 1 84.81 150 ILE B N 1
ATOM 2651 C CA . ILE B 1 150 ? 0.863 11.492 -6.73 1 84.81 150 ILE B CA 1
ATOM 2652 C C . ILE B 1 150 ? 0.952 10.211 -5.9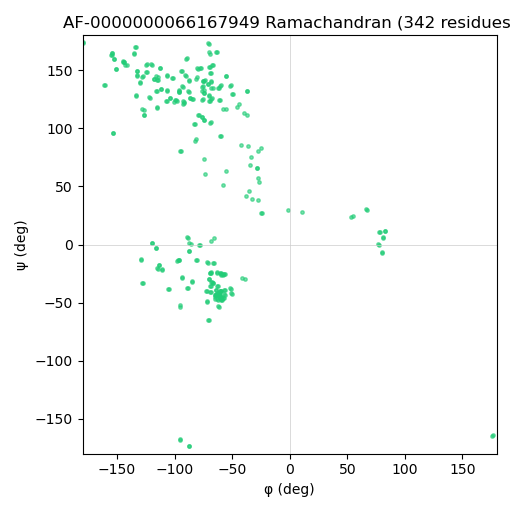06 1 84.81 150 ILE B C 1
ATOM 2654 O O . ILE B 1 150 ? 2.047 9.773 -5.547 1 84.81 150 ILE B O 1
ATOM 2658 N N . ALA B 1 151 ? -0.253 9.688 -5.535 1 78.19 151 ALA B N 1
ATOM 2659 C CA . ALA B 1 151 ? -0.283 8.43 -4.797 1 78.19 151 ALA B CA 1
ATOM 2660 C C . ALA B 1 151 ? 0.146 7.266 -5.684 1 78.19 151 ALA B C 1
ATOM 2662 O O . ALA B 1 151 ? -0.531 6.941 -6.66 1 78.19 151 ALA B O 1
ATOM 2663 N N . VAL B 1 152 ? 1.354 6.773 -5.496 1 70.88 152 VAL B N 1
ATOM 2664 C CA . VAL B 1 152 ? 1.855 5.676 -6.316 1 70.88 152 VAL B CA 1
ATOM 2665 C C . VAL B 1 152 ? 1.821 4.375 -5.52 1 70.88 152 VAL B C 1
ATOM 2667 O O . VAL B 1 152 ? 2.184 4.352 -4.34 1 70.88 152 VAL B O 1
ATOM 2670 N N . SER B 1 153 ? 1.164 3.355 -6.09 1 74.44 153 SER B N 1
ATOM 2671 C CA . SER B 1 153 ? 1.119 2.023 -5.496 1 74.44 153 SER B CA 1
ATOM 2672 C C . SER B 1 153 ? 2.441 1.288 -5.688 1 74.44 153 SER B C 1
ATOM 2674 O O . SER B 1 153 ? 2.955 1.203 -6.805 1 74.44 153 SER B O 1
ATOM 2676 N N . PHE B 1 154 ? 3.035 0.818 -4.637 1 67.88 154 PHE B N 1
ATOM 2677 C CA . PHE B 1 154 ? 4.227 -0.015 -4.762 1 67.88 154 PHE B CA 1
ATOM 2678 C C . PHE B 1 154 ? 3.926 -1.269 -5.574 1 67.88 154 PHE B C 1
ATOM 2680 O O . PHE B 1 154 ? 4.805 -1.8 -6.258 1 67.88 154 PHE B O 1
ATOM 2687 N N . LYS B 1 155 ? 2.68 -1.715 -5.617 1 75.94 155 LYS B N 1
ATOM 2688 C CA . LYS B 1 155 ? 2.285 -2.904 -6.367 1 75.94 155 LYS B CA 1
ATOM 2689 C C . LYS B 1 155 ? 2.369 -2.66 -7.871 1 75.94 155 LYS B C 1
ATOM 2691 O O . LYS B 1 155 ? 2.668 -3.576 -8.641 1 75.94 155 LYS B O 1
ATOM 2696 N N . LYS B 1 156 ? 2.158 -1.414 -8.188 1 81.12 156 LYS B N 1
ATOM 2697 C CA . LYS B 1 156 ? 2.236 -1.115 -9.609 1 81.12 156 LYS B CA 1
ATOM 2698 C C . LYS B 1 156 ? 3.635 -1.39 -10.156 1 81.12 156 LYS B C 1
ATOM 2700 O O . LYS B 1 156 ? 3.787 -2.006 -11.211 1 81.12 156 LYS B O 1
ATOM 2705 N N . HIS B 1 157 ? 4.652 -1.026 -9.484 1 81.56 157 HIS B N 1
ATOM 2706 C CA . HIS B 1 157 ? 6.027 -1.259 -9.914 1 81.56 157 HIS B CA 1
ATOM 2707 C C . HIS B 1 157 ? 6.348 -2.75 -9.961 1 81.56 157 HIS B C 1
ATOM 2709 O O . HIS B 1 157 ? 6.992 -3.223 -10.898 1 81.56 157 HIS B O 1
ATOM 2715 N N . VAL B 1 158 ? 5.941 -3.424 -8.992 1 86.94 158 VAL B N 1
ATOM 2716 C CA . VAL B 1 158 ? 6.152 -4.867 -8.961 1 86.94 158 VAL B CA 1
ATOM 2717 C C . VAL B 1 158 ? 5.484 -5.516 -10.164 1 86.94 158 VAL B C 1
ATOM 2719 O O . VAL B 1 158 ? 6.082 -6.355 -10.844 1 86.94 158 VAL B O 1
ATOM 2722 N N . TYR B 1 159 ? 4.25 -5.148 -10.5 1 90.12 159 TYR B N 1
ATOM 2723 C CA . TYR B 1 159 ? 3.514 -5.727 -11.617 1 90.12 159 TYR B CA 1
ATOM 2724 C C . TYR B 1 159 ? 4.168 -5.363 -12.945 1 90.12 159 TYR B C 1
ATOM 2726 O O . TYR B 1 159 ? 4.152 -6.156 -13.891 1 90.12 159 TYR B O 1
ATOM 2734 N N . MET B 1 160 ? 4.75 -4.176 -13.023 1 90.19 160 MET B N 1
ATOM 2735 C CA . MET B 1 160 ? 5.508 -3.82 -14.219 1 90.19 160 MET B CA 1
ATOM 2736 C C . MET B 1 160 ? 6.684 -4.77 -14.422 1 90.19 160 MET B C 1
ATOM 2738 O O . MET B 1 160 ? 6.953 -5.207 -15.539 1 90.19 160 MET B O 1
ATOM 2742 N N . LYS B 1 161 ? 7.363 -5.055 -13.367 1 91.25 161 LYS B N 1
ATOM 2743 C CA . LYS B 1 161 ? 8.469 -6.004 -13.438 1 91.25 161 LYS B CA 1
ATOM 2744 C C . LYS B 1 161 ? 7.977 -7.395 -13.82 1 91.25 161 LYS B C 1
ATOM 2746 O O . LYS B 1 161 ? 8.641 -8.109 -14.578 1 91.25 161 LYS B O 1
ATOM 2751 N N . VAL B 1 162 ? 6.832 -7.801 -13.289 1 94.56 162 VAL B N 1
ATOM 2752 C CA . VAL B 1 162 ? 6.23 -9.094 -13.609 1 94.56 162 VAL B CA 1
ATOM 2753 C C . VAL B 1 162 ? 5.941 -9.172 -15.109 1 94.56 162 VAL B C 1
ATOM 2755 O O . VAL B 1 162 ? 6.262 -10.172 -15.75 1 94.56 162 VAL B O 1
ATOM 2758 N N . VAL B 1 163 ? 5.355 -8.102 -15.633 1 95.12 163 VAL B N 1
ATOM 2759 C CA . VAL B 1 163 ? 5.055 -8.062 -17.062 1 95.12 163 VAL B CA 1
ATOM 2760 C C . VAL B 1 163 ? 6.344 -8.203 -17.859 1 95.12 163 VAL B C 1
ATOM 2762 O O . VAL B 1 163 ? 6.422 -9.023 -18.781 1 95.12 163 VAL B O 1
ATOM 2765 N N . SER B 1 164 ? 7.316 -7.43 -17.453 1 93.5 164 SER B N 1
ATOM 2766 C CA . SER B 1 164 ? 8.594 -7.449 -18.172 1 93.5 164 SER B CA 1
ATOM 2767 C C . SER B 1 164 ? 9.234 -8.828 -18.109 1 93.5 164 SER B C 1
ATOM 2769 O O . SER B 1 164 ? 9.781 -9.312 -19.109 1 93.5 164 SER B O 1
ATOM 2771 N N . GLU B 1 165 ? 9.18 -9.43 -16.984 1 94.38 165 GLU B N 1
ATOM 2772 C CA . GLU B 1 165 ? 9.828 -10.719 -16.75 1 94.38 165 GLU B CA 1
ATOM 2773 C C . GLU B 1 165 ? 9.148 -11.836 -17.516 1 94.38 165 GLU B C 1
ATOM 2775 O O . GLU B 1 165 ? 9.812 -12.742 -18.047 1 94.38 165 GLU B O 1
ATOM 2780 N N . PHE B 1 166 ? 7.848 -11.852 -17.703 1 95.25 166 PHE B N 1
ATOM 2781 C CA . PHE B 1 166 ? 7.141 -13.047 -18.156 1 95.25 166 PHE B CA 1
ATOM 2782 C C . PHE B 1 166 ? 6.508 -12.812 -19.531 1 95.25 166 PHE B C 1
ATOM 2784 O O . PHE B 1 166 ? 5.828 -13.695 -20.062 1 95.25 166 PHE B O 1
ATOM 2791 N N . ARG B 1 167 ? 6.672 -11.617 -19.969 1 92.5 167 ARG B N 1
ATOM 2792 C CA . ARG B 1 167 ? 6.211 -11.359 -21.328 1 92.5 167 ARG B CA 1
ATOM 2793 C C . ARG B 1 167 ? 6.742 -12.422 -22.297 1 92.5 167 ARG B C 1
ATOM 2795 O O . ARG B 1 167 ? 7.941 -12.711 -22.297 1 92.5 167 ARG B O 1
ATOM 2802 N N . GLY B 1 168 ? 5.863 -13 -23.094 1 87.25 168 GLY B N 1
ATOM 2803 C CA . GLY B 1 168 ? 6.258 -13.984 -24.094 1 87.25 168 GLY B CA 1
ATOM 2804 C C . GLY B 1 168 ? 6.562 -15.344 -23.5 1 87.25 168 GLY B C 1
ATOM 2805 O O . GLY B 1 168 ? 6.977 -16.266 -24.219 1 87.25 168 GLY B O 1
ATOM 2806 N N . SER B 1 169 ? 6.438 -15.516 -22.219 1 84.75 169 SER B N 1
ATOM 2807 C CA . SER B 1 169 ? 6.836 -16.75 -21.547 1 84.75 169 SER B CA 1
ATOM 2808 C C . SER B 1 169 ? 5.918 -17.906 -21.938 1 84.75 169 SER B C 1
ATOM 2810 O O . SER B 1 169 ? 6.336 -19.062 -21.938 1 84.75 169 SER B O 1
ATOM 2812 N N . LEU B 1 170 ? 4.594 -17.656 -22.219 1 77.31 170 LEU B N 1
ATOM 2813 C CA . LEU B 1 170 ? 3.713 -18.75 -22.625 1 77.31 170 LEU B CA 1
ATOM 2814 C C . LEU B 1 170 ? 4.023 -19.203 -24.047 1 77.31 170 LEU B C 1
ATOM 2816 O O . LEU B 1 170 ? 3.9 -20.391 -24.359 1 77.31 170 LEU B O 1
ATOM 2820 N N . ARG B 1 171 ? 4.273 -18.25 -24.844 1 68.25 171 ARG B N 1
ATOM 2821 C CA . ARG B 1 171 ? 4.551 -18.609 -26.234 1 68.25 171 ARG B CA 1
ATOM 2822 C C . ARG B 1 171 ? 5.766 -19.531 -26.328 1 68.25 171 ARG B C 1
ATOM 2824 O O . ARG B 1 171 ? 5.918 -20.266 -27.297 1 68.25 171 ARG B O 1
ATOM 2831 N N . SER B 1 172 ? 6.594 -19.375 -25.312 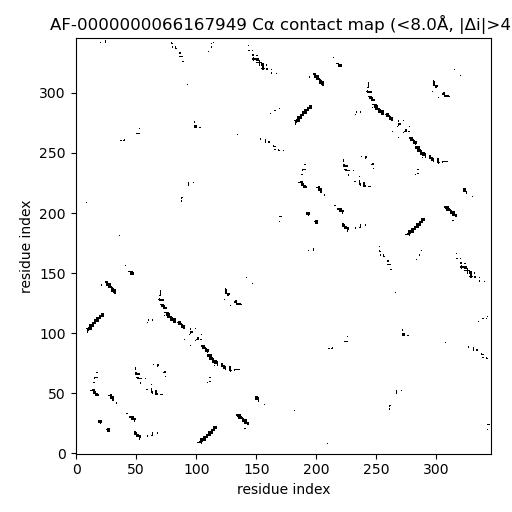1 55.06 172 SER B N 1
ATOM 2832 C CA . SER B 1 172 ? 7.797 -20.203 -25.391 1 55.06 172 SER B CA 1
ATOM 2833 C C . SER B 1 172 ? 7.504 -21.641 -24.984 1 55.06 172 SER B C 1
ATOM 2835 O O . SER B 1 172 ? 8.391 -22.5 -25.016 1 55.06 172 SER B O 1
ATOM 2837 N N . LEU B 1 173 ? 6.273 -21.906 -24.625 1 54.28 173 LEU B N 1
ATOM 2838 C CA . LEU B 1 173 ? 5.918 -23.281 -24.328 1 54.28 173 LEU B CA 1
ATOM 2839 C C . LEU B 1 173 ? 5.371 -23.984 -25.562 1 54.28 173 LEU B C 1
ATOM 2841 O O . LEU B 1 173 ? 4.727 -23.359 -26.406 1 54.28 173 LEU B O 1
#

pLDDT: mean 82.96, std 18.71, range [20.45, 98.44]

Sequence (346 aa):
MDADVNLKTLPYRKCVGIVVFNHEGKVWVGRRLMTLAHADIDRSHRWQLPQGGIDEDEKPLDAAYRELYEETGIRSVKLIKEAQNWFYYDFPQELVACTLSNKYCGQMQKWFAFQFTGELSEIVINPPPDGNKAEFDQWKWIDLESLPSIAVSFKKHVYMKVVSEFRGSLRSLMDADVNLKTLPYRKCVGIVVFNHEGKVWVGRRLMTLAHADIDRSHRWQLPQGGIDEDEKPLDAAYRELYEETGIRSVKLIKEAQNWFYYDFPQELVACTLSNKYCGQMQKWFAFQFTGELSEIVINPPPDGNKAEFDQWKWIDLESLPSIAVSFKKHVYMKVVSEFRGSLRSL